Protein 2C3V (pdb70)

Solvent-accessible surface area: 10760 Å² total

CATH classification: 2.60.40.10

Organism: Halalkalibacterium halodurans (strain ATCC BAA-125 / DSM 18197 / FERM 7344 / JCM 9153 / C-125) (NCBI:txid272558)

Sequence (186 aa):
DATDITIYYKTGWTHPHIHYSLNQGAWTTLPGVPLTKSEEGVKVTIEAEEGSQLRAAFNNGSGQWDNNQGRDYDFSSGVHTLADGRILSSGTPMMASGDATDITIYYKTGWTHPHIHYSLNQGAWTTLPGVPLTKSYVKVTIEAEEGSQLRAAFNNGSGQWDNNQGRDYDFSSGVHTLADGRILSGTP

Nearest PDB structures (foldseek):
  2c3v-assembly1_A  TM=1.006E+00  e=1.422E-17  Halalkalibacterium halodurans C-125
  2c3x-assembly1_A  TM=1.002E+00  e=8.272E-15  Halalkalibacterium halodurans C-125
  2c3v-assembly2_B  TM=9.773E-01  e=4.732E-15  Halalkalibacterium halodurans C-125
  2laa-assembly1_A  TM=8.715E-01  e=1.055E-07  Paenibacillus polymyxa
  2lab-assembly1_A  TM=8.142E-01  e=1.475E-07  Paenibacillus polymyxa

B-factor: mean 24.43, std 10.35, range [9.9, 103.81]

InterPro domains:
  IPR005085 Carbohydrate binding module family 25 [PF03423] (867-952)
  IPR005085 Carbohydrate binding module family 25 [SM01066] (865-943)
  IPR006047 Glycosyl hydrolase family 13, catalytic domain [PF00128] (56-183)
  IPR006047 Glycosyl hydrolase family 13, catalytic domain [PF00128] (305-439)
  IPR006047 Glycosyl hydrolase family 13, catalytic domain [SM00642] (53-507)
  IPR013783 Immunoglobulin-like fold [G3DSA:2.60.40.10] (767-860)
  IPR013783 Immunoglobulin-like fold [G3DSA:2.60.40.10] (861-958)
  IPR017853 Glycoside hydrolase superfamily [SSF51445] (44-513)
  IPR031965 Starch-binding module 26 [PF16738] (774-841)

Structure (mmCIF, N/CA/C/O backbone):
data_2C3V
#
_entry.id   2C3V
#
_cell.length_a   30.198
_cell.length_b   41.819
_cell.length_c   68.183
_cell.angle_alpha   90.00
_cell.angle_beta   97.18
_cell.angle_gamma   90.00
#
_symmetry.space_group_name_H-M   'P 1 21 1'
#
loop_
_entity.id
_entity.type
_entity.pdbx_description
1 polymer 'ALPHA-AMYLASE G-6'
2 polymer 'ALPHA-AMYLASE G-6'
3 non-polymer 'IODIDE ION'
4 water water
#
loop_
_atom_site.group_PDB
_atom_site.id
_atom_site.type_symbol
_atom_site.label_atom_id
_atom_site.label_alt_id
_atom_site.label_comp_id
_atom_site.label_asym_id
_atom_site.label_entity_id
_atom_site.label_seq_id
_atom_site.pdbx_PDB_ins_code
_atom_site.Cartn_x
_atom_site.Cartn_y
_atom_site.Cartn_z
_atom_site.occupancy
_atom_site.B_iso_or_equiv
_atom_site.auth_seq_id
_atom_site.auth_comp_id
_atom_site.auth_asym_id
_atom_site.auth_atom_id
_atom_site.pdbx_PDB_model_num
ATOM 1 N N . ASP A 1 8 ? 23.891 27.001 3.946 1.00 34.32 85 ASP A N 1
ATOM 2 C CA . ASP A 1 8 ? 22.929 25.898 3.581 1.00 33.47 85 ASP A CA 1
ATOM 3 C C . ASP A 1 8 ? 23.598 24.561 3.231 1.00 32.64 85 ASP A C 1
ATOM 4 O O . ASP A 1 8 ? 24.225 24.390 2.165 1.00 33.11 85 ASP A O 1
ATOM 9 N N . ALA A 1 9 ? 23.395 23.619 4.154 1.00 30.18 86 ALA A N 1
ATOM 10 C CA . ALA A 1 9 ? 23.992 22.292 4.159 1.00 27.87 86 ALA A CA 1
ATOM 11 C C . ALA A 1 9 ? 23.725 21.599 2.842 1.00 25.45 86 ALA A C 1
ATOM 12 O O . ALA A 1 9 ? 22.710 21.916 2.151 1.00 25.44 86 ALA A O 1
ATOM 14 N N . THR A 1 10 ? 24.623 20.650 2.508 1.00 22.64 87 THR A N 1
ATOM 15 C CA . THR A 1 10 ? 24.585 19.914 1.273 1.00 20.73 87 THR A CA 1
ATOM 16 C C . THR A 1 10 ? 24.622 18.429 1.607 1.00 17.62 87 THR A C 1
ATOM 17 O O . THR A 1 10 ? 23.542 17.795 1.692 1.00 17.21 87 THR A O 1
ATOM 21 N N . ASP A 1 11 ? 25.779 17.855 1.917 1.00 16.66 88 ASP A N 1
ATOM 22 C CA . ASP A 1 11 ? 25.845 16.436 2.219 1.00 15.51 88 ASP A CA 1
ATOM 23 C C . ASP A 1 11 ? 25.040 16.064 3.442 1.00 15.12 88 ASP A C 1
ATOM 24 O O . ASP A 1 11 ? 24.861 16.868 4.327 1.00 15.14 88 ASP A O 1
ATOM 29 N N . ILE A 1 12 ? 24.633 14.799 3.498 1.00 13.81 89 ILE A N 1
ATOM 30 C CA . ILE A 1 12 ? 23.867 14.220 4.613 1.00 11.72 89 ILE A CA 1
ATOM 31 C C . ILE A 1 12 ? 24.787 13.301 5.407 1.00 12.27 89 ILE A C 1
ATOM 32 O O . ILE A 1 12 ? 25.204 12.240 4.926 1.00 14.32 89 ILE A O 1
ATOM 37 N N . THR A 1 13 ? 25.136 13.734 6.603 1.00 13.09 90 THR A N 1
ATOM 38 C CA . THR A 1 13 ? 25.970 12.976 7.482 1.00 13.52 90 THR A CA 1
ATOM 39 C C . THR A 1 13 ? 25.176 12.434 8.665 1.00 12.50 90 THR A C 1
ATOM 40 O O . THR A 1 13 ? 24.443 13.186 9.346 1.00 12.11 90 THR A O 1
ATOM 44 N N . ILE A 1 14 ? 25.301 11.128 8.912 1.00 12.26 91 ILE A N 1
ATOM 45 C CA . ILE A 1 14 ? 24.538 10.415 9.887 1.00 12.86 91 ILE A CA 1
ATOM 46 C C . ILE A 1 14 ? 25.464 9.640 10.792 1.00 14.08 91 ILE A C 1
ATOM 47 O O . ILE A 1 14 ? 26.258 8.847 10.314 1.00 13.37 91 ILE A O 1
ATOM 52 N N . TYR A 1 15 ? 25.306 9.839 12.100 1.00 14.46 92 TYR A N 1
ATOM 53 C CA . TYR A 1 15 ? 25.892 9.016 13.150 1.00 12.65 92 TYR A CA 1
ATOM 54 C C . TYR A 1 15 ? 24.810 8.101 13.682 1.00 12.62 92 TYR A C 1
ATOM 55 O O . TYR A 1 15 ? 23.683 8.549 13.798 1.00 14.31 92 TYR A O 1
ATOM 64 N N . TYR A 1 16 ? 25.147 6.854 13.934 1.00 12.43 93 TYR A N 1
ATOM 65 C CA . TYR A 1 16 ? 24.193 5.821 14.303 1.00 13.11 93 TYR A CA 1
ATOM 66 C C . TYR A 1 16 ? 24.738 4.981 15.436 1.00 13.99 93 TYR A C 1
ATOM 67 O O . TYR A 1 16 ? 25.817 4.375 15.319 1.00 15.35 93 TYR A O 1
ATOM 76 N N . LYS A 1 17 ? 24.037 4.962 16.560 1.00 14.36 94 LYS A N 1
ATOM 77 C CA . LYS A 1 17 ? 24.417 4.106 17.676 1.00 16.53 94 LYS A CA 1
ATOM 78 C C . LYS A 1 17 ? 24.051 2.655 17.406 1.00 15.90 94 LYS A C 1
ATOM 79 O O . LYS A 1 17 ? 22.870 2.315 17.256 1.00 18.40 94 LYS A O 1
ATOM 85 N N . THR A 1 18 ? 25.044 1.772 17.385 1.00 16.66 95 THR A N 1
ATOM 86 C CA . THR A 1 18 ? 24.795 0.348 17.106 1.00 15.47 95 THR A CA 1
ATOM 87 C C . THR A 1 18 ? 25.928 -0.524 17.592 1.00 15.82 95 THR A C 1
ATOM 88 O O . THR A 1 18 ? 27.068 -0.094 17.573 1.00 15.86 95 THR A O 1
ATOM 92 N N . GLY A 1 19 ? 25.575 -1.702 18.087 1.00 17.40 96 GLY A N 1
ATOM 93 C CA . GLY A 1 19 ? 26.580 -2.726 18.331 1.00 17.72 96 GLY A CA 1
ATOM 94 C C . GLY A 1 19 ? 26.761 -3.737 17.227 1.00 18.95 96 GLY A C 1
ATOM 95 O O . GLY A 1 19 ? 27.534 -4.731 17.415 1.00 20.67 96 GLY A O 1
ATOM 96 N N . TRP A 1 20 ? 26.047 -3.585 16.105 1.00 18.20 97 TRP A N 1
ATOM 97 C CA . TRP A 1 20 ? 26.229 -4.502 15.007 1.00 17.61 97 TRP A CA 1
ATOM 98 C C . TRP A 1 20 ? 27.644 -4.394 14.483 1.00 19.18 97 TRP A C 1
ATOM 99 O O . TRP A 1 20 ? 28.134 -3.297 14.277 1.00 20.39 97 TRP A O 1
ATOM 110 N N . THR A 1 21 ? 28.240 -5.530 14.116 1.00 20.86 98 THR A N 1
ATOM 111 C CA . THR A 1 21 ? 29.575 -5.482 13.552 1.00 21.67 98 THR A CA 1
ATOM 112 C C . THR A 1 21 ? 29.609 -5.125 12.091 1.00 19.88 98 THR A C 1
ATOM 113 O O . THR A 1 21 ? 30.602 -4.592 11.637 1.00 21.37 98 THR A O 1
ATOM 117 N N . HIS A 1 22 ? 28.516 -5.361 11.352 1.00 18.47 99 HIS A N 1
ATOM 118 C CA . HIS A 1 22 ? 28.464 -5.067 9.923 1.00 17.93 99 HIS A CA 1
ATOM 119 C C . HIS A 1 22 ? 27.260 -4.168 9.598 1.00 15.92 99 HIS A C 1
ATOM 120 O O . HIS A 1 22 ? 26.469 -4.496 8.761 1.00 15.67 99 HIS A O 1
ATOM 127 N N . PRO A 1 23 ? 27.175 -3.007 10.224 1.00 14.39 100 PRO A N 1
ATOM 128 C CA . PRO A 1 23 ? 25.987 -2.155 10.005 1.00 12.55 100 PRO A CA 1
ATOM 129 C C . PRO A 1 23 ? 26.026 -1.521 8.603 1.00 12.85 100 PRO A C 1
ATOM 130 O O . PRO A 1 23 ? 27.057 -1.132 8.097 1.00 13.87 100 PRO A O 1
ATOM 134 N N . HIS A 1 24 ? 24.824 -1.398 8.012 1.00 12.06 101 HIS A N 1
ATOM 135 C CA . HIS A 1 24 ? 24.603 -0.817 6.686 1.00 11.90 101 HIS A CA 1
ATOM 136 C C . HIS A 1 24 ? 23.420 0.142 6.756 1.00 12.38 101 HIS A C 1
ATOM 137 O O . HIS A 1 24 ? 22.525 -0.044 7.528 1.00 12.72 101 HIS A O 1
ATOM 144 N N . ILE A 1 25 ? 23.469 1.133 5.878 1.00 12.63 102 ILE A N 1
ATOM 145 C CA . ILE A 1 25 ? 22.355 2.029 5.633 1.00 12.68 102 ILE A CA 1
ATOM 146 C C . ILE A 1 25 ? 21.791 1.757 4.245 1.00 12.10 102 ILE A C 1
ATOM 147 O O . ILE A 1 25 ? 22.476 1.777 3.282 1.00 13.20 102 ILE A O 1
ATOM 152 N N . HIS A 1 26 ? 20.498 1.557 4.185 1.00 10.79 103 HIS A N 1
ATOM 153 C CA . HIS A 1 26 ? 19.735 1.292 2.965 1.00 10.74 103 HIS A CA 1
ATOM 154 C C . HIS A 1 26 ? 18.835 2.552 2.857 1.00 10.53 103 HIS A C 1
ATOM 155 O O . HIS A 1 26 ? 18.116 2.915 3.799 1.00 11.76 103 HIS A O 1
ATOM 162 N N . TYR A 1 27 ? 18.834 3.199 1.715 1.00 12.04 104 TYR A N 1
ATOM 163 C CA . TYR A 1 27 ? 18.200 4.512 1.574 1.00 11.32 104 TYR A CA 1
ATOM 164 C C . TYR A 1 27 ? 17.822 4.870 0.175 1.00 12.54 104 TYR A C 1
ATOM 165 O O . TYR A 1 27 ? 18.369 4.331 -0.803 1.00 11.91 104 TYR A O 1
ATOM 174 N N . SER A 1 28 ? 16.935 5.868 0.140 1.00 12.95 105 SER A N 1
ATOM 175 C CA . SER A 1 28 ? 16.447 6.533 -1.079 1.00 12.81 105 SER A CA 1
ATOM 176 C C . SER A 1 28 ? 16.743 8.039 -0.891 1.00 12.56 105 SER A C 1
ATOM 177 O O . SER A 1 28 ? 16.311 8.605 0.067 1.00 12.70 105 SER A O 1
ATOM 180 N N . LEU A 1 29 ? 17.510 8.601 -1.804 1.00 11.57 106 LEU A N 1
ATOM 181 C CA . LEU A 1 29 ? 17.878 10.013 -1.766 1.00 12.79 106 LEU A CA 1
ATOM 182 C C . LEU A 1 29 ? 16.937 10.819 -2.664 1.00 13.77 106 LEU A C 1
ATOM 183 O O . LEU A 1 29 ? 16.822 10.552 -3.825 1.00 14.57 106 LEU A O 1
ATOM 188 N N . ASN A 1 30 ? 16.285 11.810 -2.077 1.00 13.64 107 ASN A N 1
ATOM 189 C CA . ASN A 1 30 ? 15.442 12.777 -2.808 1.00 14.38 107 ASN A CA 1
ATOM 190 C C . ASN A 1 30 ? 14.324 12.090 -3.606 1.00 15.17 107 ASN A C 1
ATOM 191 O O . ASN A 1 30 ? 13.968 12.499 -4.727 1.00 16.85 107 ASN A O 1
ATOM 196 N N . GLN A 1 31 ? 13.785 11.034 -2.993 1.00 15.69 108 GLN A N 1
ATOM 197 C CA . GLN A 1 31 ? 12.668 10.257 -3.589 1.00 16.64 108 GLN A CA 1
ATOM 198 C C . GLN A 1 31 ? 13.101 9.485 -4.823 1.00 15.27 108 GLN A C 1
ATOM 199 O O . GLN A 1 31 ? 12.253 9.024 -5.623 1.00 18.14 108 GLN A O 1
ATOM 205 N N . GLY A 1 32 ? 14.392 9.238 -4.944 1.00 14.69 109 GLY A N 1
ATOM 206 C CA . GLY A 1 32 ? 14.920 8.399 -5.964 1.00 15.55 109 GLY A CA 1
ATOM 207 C C . GLY A 1 32 ? 14.916 6.917 -5.623 1.00 16.26 109 GLY A C 1
ATOM 208 O O . GLY A 1 32 ? 14.202 6.440 -4.719 1.00 16.90 109 GLY A O 1
ATOM 209 N N . ALA A 1 33 ? 15.672 6.185 -6.447 1.00 16.26 110 ALA A N 1
ATOM 210 C CA . ALA A 1 33 ? 15.776 4.735 -6.257 1.00 17.40 110 ALA A CA 1
ATOM 211 C C . ALA A 1 33 ? 16.435 4.403 -4.929 1.00 16.31 110 ALA A C 1
ATOM 212 O O . ALA A 1 33 ? 17.398 5.064 -4.510 1.00 17.08 110 ALA A O 1
ATOM 214 N N . TRP A 1 34 ? 15.981 3.313 -4.320 1.00 15.63 111 TRP A N 1
ATOM 215 C CA . TRP A 1 34 ? 16.632 2.794 -3.150 1.00 15.77 111 TRP A CA 1
ATOM 216 C C . TRP A 1 34 ? 17.931 2.070 -3.543 1.00 15.24 111 TRP A C 1
ATOM 217 O O . TRP A 1 34 ? 18.057 1.510 -4.652 1.00 16.67 111 TRP A O 1
ATOM 228 N N . THR A 1 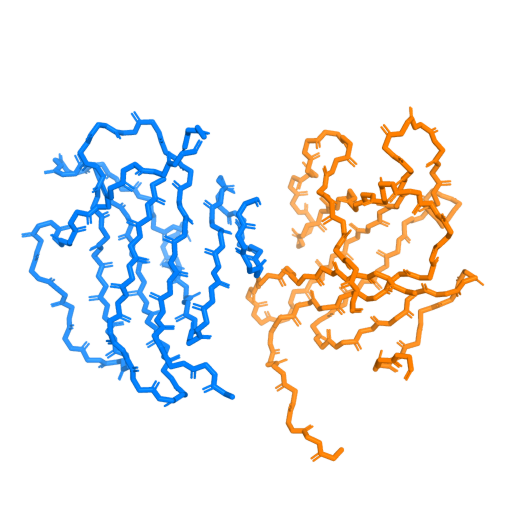35 ? 18.904 2.123 -2.633 1.00 14.29 112 THR A N 1
ATOM 229 C CA . THR A 1 35 ? 20.117 1.325 -2.757 1.00 14.50 112 THR A CA 1
ATOM 230 C C . THR A 1 35 ? 19.760 -0.161 -2.957 1.00 14.34 112 THR A C 1
ATOM 231 O O . THR A 1 35 ? 18.727 -0.624 -2.499 1.00 15.74 112 THR A O 1
ATOM 235 N N . THR A 1 36 ? 20.677 -0.896 -3.544 1.00 15.59 113 THR A N 1
ATOM 236 C CA . THR A 1 36 ? 20.543 -2.355 -3.609 1.00 16.35 113 THR A CA 1
ATOM 237 C C . THR A 1 36 ? 20.969 -2.938 -2.287 1.00 15.57 113 THR A C 1
ATOM 238 O O . THR A 1 36 ? 21.978 -2.492 -1.720 1.00 16.65 113 THR A O 1
ATOM 242 N N . LEU A 1 37 ? 20.181 -3.855 -1.734 1.00 15.21 114 LEU A N 1
ATOM 243 C CA . LEU A 1 37 ? 20.514 -4.443 -0.434 1.00 13.64 114 LEU A CA 1
ATOM 244 C C . LEU A 1 37 ? 21.914 -5.054 -0.479 1.00 15.84 114 LEU A C 1
ATOM 245 O O . LEU A 1 37 ? 22.327 -5.642 -1.516 1.00 16.94 114 LEU A O 1
ATOM 250 N N . PRO A 1 38 ? 22.640 -4.960 0.619 1.00 16.75 115 PRO A N 1
ATOM 251 C CA . PRO A 1 38 ? 22.215 -4.427 1.943 1.00 16.85 115 PRO A CA 1
ATOM 252 C C . PRO A 1 38 ? 22.430 -2.926 2.127 1.00 14.91 115 PRO A C 1
ATOM 253 O O . PRO A 1 38 ? 22.111 -2.426 3.199 1.00 16.28 115 PRO A O 1
ATOM 257 N N . GLY A 1 39 ? 22.893 -2.222 1.097 1.00 14.95 116 GLY A N 1
ATOM 258 C CA . GLY A 1 39 ? 23.188 -0.799 1.211 1.00 13.51 116 GLY A CA 1
ATOM 259 C C . GLY A 1 39 ? 24.660 -0.531 1.517 1.00 14.96 116 GLY A C 1
ATOM 260 O O . GLY A 1 39 ? 25.558 -1.339 1.216 1.00 16.63 116 GLY A O 1
ATOM 261 N N . VAL A 1 40 ? 24.897 0.668 2.026 1.00 14.21 117 VAL A N 1
ATOM 262 C CA . VAL A 1 40 ? 26.223 1.242 2.171 1.00 14.52 117 VAL A CA 1
ATOM 263 C C . VAL A 1 40 ? 26.716 0.900 3.571 1.00 15.38 117 VAL A C 1
ATOM 264 O O . VAL A 1 40 ? 25.991 1.136 4.536 1.00 14.90 117 VAL A O 1
ATOM 268 N N . PRO A 1 41 ? 27.956 0.439 3.760 1.00 15.37 118 PRO A N 1
ATOM 269 C CA . PRO A 1 41 ? 28.444 0.246 5.135 1.00 17.13 118 PRO A CA 1
ATOM 270 C C . PRO A 1 41 ? 28.645 1.567 5.912 1.00 17.79 118 PRO A C 1
ATOM 271 O O . PRO A 1 41 ? 28.966 2.588 5.323 1.00 17.59 118 PRO A O 1
ATOM 275 N N . LEU A 1 42 ? 28.446 1.507 7.222 1.00 16.80 119 LEU A N 1
ATOM 276 C CA . LEU A 1 42 ? 28.809 2.616 8.114 1.00 15.61 119 LEU A CA 1
ATOM 277 C C . LEU A 1 42 ? 30.088 2.139 8.838 1.00 16.12 119 LEU A C 1
ATOM 278 O O . LEU A 1 42 ? 30.280 0.983 9.195 1.00 16.30 119 LEU A O 1
ATOM 283 N N . THR A 1 43 ? 30.965 3.095 9.030 1.00 16.00 120 THR A N 1
ATOM 284 C CA . THR A 1 43 ? 32.279 2.895 9.616 1.00 16.26 120 THR A CA 1
ATOM 285 C C . THR A 1 43 ? 32.265 3.456 11.027 1.00 15.54 120 THR A C 1
ATOM 286 O O . THR A 1 43 ? 31.680 4.536 11.305 1.00 15.76 120 THR A O 1
ATOM 290 N N . LYS A 1 44 ? 32.952 2.762 11.949 1.00 16.46 121 LYS A N 1
ATOM 291 C CA . LYS A 1 44 ? 32.992 3.185 13.321 1.00 16.98 121 LYS A CA 1
ATOM 292 C C . LYS A 1 44 ? 33.519 4.617 13.423 1.00 16.83 121 LYS A C 1
ATOM 293 O O . LYS A 1 44 ? 34.463 5.015 12.737 1.00 18.38 121 LYS A O 1
ATOM 299 N N . SER A 1 45 ? 32.890 5.369 14.299 1.00 16.37 122 SER A N 1
ATOM 300 C CA . SER A 1 45 ? 33.388 6.681 14.746 1.00 16.60 122 SER A CA 1
ATOM 301 C C . SER A 1 45 ? 34.221 6.500 15.995 1.00 17.76 122 SER A C 1
ATOM 302 O O . SER A 1 45 ? 34.094 5.506 16.724 1.00 18.01 122 SER A O 1
ATOM 305 N N . GLU A 1 46 ? 35.036 7.495 16.315 1.00 20.66 123 GLU A N 1
ATOM 306 C CA . GLU A 1 46 ? 35.710 7.490 17.611 1.00 21.32 123 GLU A CA 1
ATOM 307 C C . GLU A 1 46 ? 34.729 7.784 18.767 1.00 21.48 123 GLU A C 1
ATOM 308 O O . GLU A 1 46 ? 35.034 7.500 19.958 1.00 24.87 123 GLU A O 1
ATOM 328 N N . GLU A 1 48 ? 32.543 6.139 20.785 1.00 19.89 125 GLU A N 1
ATOM 329 C CA . GLU A 1 48 ? 32.372 4.707 21.007 1.00 19.39 125 GLU A CA 1
ATOM 330 C C . GLU A 1 48 ? 30.905 4.319 20.980 1.00 19.11 125 GLU A C 1
ATOM 331 O O . GLU A 1 48 ? 30.051 4.921 21.580 1.00 18.91 125 GLU A O 1
ATOM 337 N N . GLY A 1 49 ? 30.634 3.273 20.233 1.00 18.06 126 GLY A N 1
ATOM 338 C CA . GLY A 1 49 ? 29.278 2.853 20.057 1.00 18.51 126 GLY A CA 1
ATOM 339 C C . GLY A 1 49 ? 28.612 3.450 18.842 1.00 17.46 126 GLY A C 1
ATOM 340 O O . GLY A 1 49 ? 27.526 2.990 18.550 1.00 17.61 126 GLY A O 1
ATOM 364 N N . VAL A 1 51 ? 28.552 4.580 14.645 1.00 15.14 128 VAL A N 1
ATOM 365 C CA . VAL A 1 51 ? 29.112 4.469 13.295 1.00 14.32 128 VAL A CA 1
ATOM 366 C C . VAL A 1 51 ? 28.638 5.681 12.500 1.00 15.01 128 VAL A C 1
ATOM 367 O O . VAL A 1 51 ? 27.731 6.354 12.928 1.00 14.66 128 VAL A O 1
ATOM 371 N N . LYS A 1 52 ? 29.283 5.945 11.386 1.00 14.87 129 LYS A N 1
ATOM 372 C CA . LYS A 1 52 ? 29.060 7.144 10.608 1.00 15.41 129 LYS A CA 1
ATOM 373 C C . LYS A 1 52 ? 29.047 6.859 9.139 1.00 14.94 129 LYS A C 1
ATOM 374 O O . LYS A 1 52 ? 29.776 6.005 8.619 1.00 14.79 129 LYS A O 1
ATOM 380 N N . VAL A 1 53 ? 28.227 7.624 8.439 1.00 13.62 130 VAL A N 1
ATOM 381 C CA . VAL A 1 53 ? 28.279 7.704 6.953 1.00 14.49 130 VAL A CA 1
ATOM 382 C C . VAL A 1 53 ? 28.009 9.149 6.483 1.00 14.57 130 VAL A C 1
ATOM 383 O O . VAL A 1 53 ? 27.237 9.835 7.120 1.00 13.52 130 VAL A O 1
ATOM 387 N N . THR A 1 54 ? 28.596 9.530 5.368 1.00 15.05 131 THR A N 1
ATOM 388 C CA . THR A 1 54 ? 28.250 10.736 4.694 1.00 15.78 131 THR A CA 1
ATOM 389 C C . THR A 1 54 ? 27.774 10.407 3.279 1.00 16.36 131 THR A C 1
ATOM 390 O O . THR A 1 54 ? 28.447 9.705 2.518 1.00 16.43 131 THR A O 1
ATOM 394 N N . ILE A 1 55 ? 26.598 10.921 2.938 1.00 14.93 132 ILE A N 1
ATOM 395 C CA . ILE A 1 55 ? 25.967 10.678 1.630 1.00 15.91 132 ILE A CA 1
ATOM 396 C C . ILE A 1 55 ? 26.076 11.976 0.868 1.00 15.09 132 ILE A C 1
ATOM 397 O O . ILE A 1 55 ? 25.597 12.986 1.333 1.00 15.57 132 ILE A O 1
ATOM 402 N N . GLU A 1 56 ? 26.795 11.964 -0.255 1.00 16.16 133 GLU A N 1
ATOM 403 C CA . GLU A 1 56 ? 26.933 13.119 -1.083 1.00 16.74 133 GLU A CA 1
ATOM 404 C C . GLU A 1 56 ? 25.594 13.584 -1.580 1.00 15.71 133 GLU A 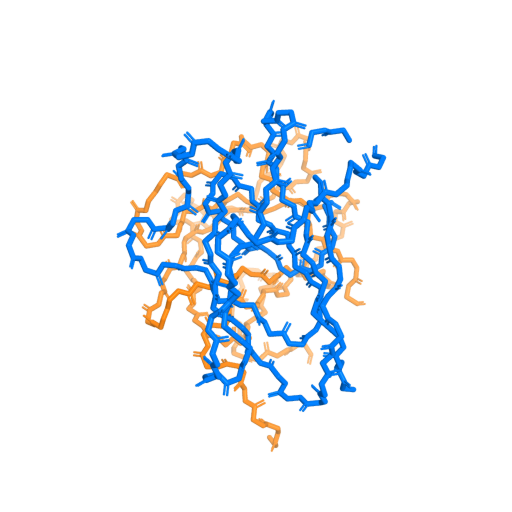C 1
ATOM 405 O O . GLU A 1 56 ? 24.829 12.797 -2.110 1.00 16.58 133 GLU A O 1
ATOM 411 N N . ALA A 1 57 ? 25.301 1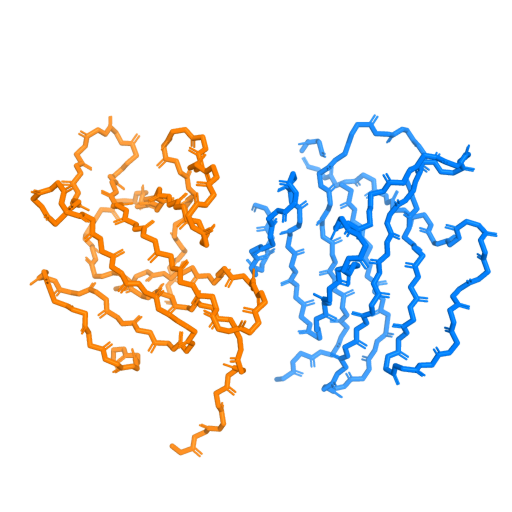4.892 -1.424 1.00 15.85 134 ALA A N 1
ATOM 412 C CA . ALA A 1 57 ? 23.956 15.380 -1.795 1.00 15.95 134 ALA A CA 1
ATOM 413 C C . ALA A 1 57 ? 24.017 16.870 -2.097 1.00 17.59 134 ALA A C 1
ATOM 414 O O . ALA A 1 57 ? 24.907 17.596 -1.599 1.00 17.15 134 ALA A O 1
ATOM 416 N N . GLU A 1 58 ? 23.020 17.306 -2.832 1.00 18.03 135 GLU A N 1
ATOM 417 C CA . GLU A 1 58 ? 22.842 18.728 -3.115 1.00 19.01 135 GLU A CA 1
ATOM 418 C C . GLU A 1 58 ? 22.122 19.487 -2.035 1.00 17.64 135 GLU A C 1
ATOM 419 O O . GLU A 1 58 ? 21.496 18.946 -1.155 1.00 17.37 135 GLU A O 1
ATOM 425 N N . GLU A 1 59 ? 22.177 20.815 -2.143 1.00 19.14 136 GLU A N 1
ATOM 426 C CA . GLU A 1 59 ? 21.429 21.700 -1.305 1.00 19.99 136 GLU A CA 1
ATOM 427 C C . GLU A 1 59 ? 19.952 21.268 -1.292 1.00 18.09 136 GLU A C 1
ATOM 428 O O . GLU A 1 59 ? 19.437 20.891 -2.321 1.00 17.93 136 GLU A O 1
ATOM 434 N N . GLY A 1 60 ? 19.328 21.263 -0.129 1.00 15.42 137 GLY A N 1
ATOM 435 C CA . GLY A 1 60 ? 17.913 20.977 0.004 1.00 15.86 137 GLY A CA 1
ATOM 436 C C . GLY A 1 60 ? 17.606 19.504 -0.146 1.00 16.23 137 GLY A C 1
ATOM 437 O O . GLY A 1 60 ? 16.452 19.149 -0.416 1.00 17.78 137 GLY A O 1
ATOM 438 N N . SER A 1 61 ? 18.569 18.647 0.125 1.00 14.38 138 SER A N 1
ATOM 439 C CA . SER A 1 61 ? 18.324 17.199 0.026 1.00 13.82 138 SER A CA 1
ATOM 440 C C . SER A 1 61 ? 17.716 16.589 1.279 1.00 13.71 138 SER A C 1
ATOM 441 O O . SER A 1 61 ? 17.821 17.052 2.396 1.00 14.30 138 SER A O 1
ATOM 444 N N . GLN A 1 62 ? 17.028 15.474 1.041 1.00 14.42 139 GLN A N 1
ATOM 445 C CA . GLN A 1 62 ? 16.458 14.664 2.080 1.00 14.61 139 GLN A CA 1
ATOM 446 C C . GLN A 1 62 ? 16.546 13.171 1.637 1.00 14.45 139 GLN A C 1
ATOM 447 O O . GLN A 1 62 ? 16.383 12.846 0.467 1.00 15.85 139 GLN A O 1
ATOM 453 N N . LEU A 1 63 ? 16.965 12.293 2.565 1.00 13.51 140 LEU A N 1
ATOM 454 C CA . LEU A 1 63 ? 16.881 10.835 2.292 1.00 13.11 140 LEU A CA 1
ATOM 455 C C . LEU A 1 63 ? 16.003 10.124 3.282 1.00 13.95 140 LEU A C 1
ATOM 456 O O . LEU A 1 63 ? 15.754 10.664 4.392 1.00 14.44 140 LEU A O 1
ATOM 461 N N . ARG A 1 64 ? 15.542 8.932 2.853 1.00 14.03 141 ARG A N 1
ATOM 462 C CA . ARG A 1 64 ? 14.725 8.052 3.66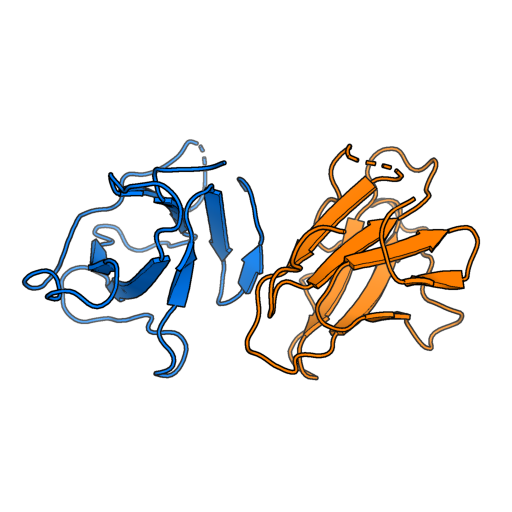9 1.00 13.69 141 ARG A CA 1
ATOM 463 C C . ARG A 1 64 ? 15.563 6.813 3.881 1.00 13.31 141 ARG A C 1
ATOM 464 O O . ARG A 1 64 ? 16.087 6.288 2.894 1.00 13.25 141 ARG A O 1
ATOM 472 N N . ALA A 1 65 ? 15.719 6.358 5.120 1.00 13.22 142 ALA A N 1
ATOM 473 C CA . ALA A 1 65 ? 16.656 5.263 5.408 1.00 13.08 142 ALA A CA 1
ATOM 474 C C . ALA A 1 65 ? 16.140 4.235 6.391 1.00 12.71 142 ALA A C 1
ATOM 475 O O . ALA A 1 65 ? 15.292 4.514 7.214 1.00 14.31 142 ALA A O 1
ATOM 477 N N . ALA A 1 66 ? 16.675 3.034 6.262 1.00 11.34 143 ALA A N 1
ATOM 478 C CA . ALA A 1 66 ? 16.521 1.991 7.282 1.00 11.33 143 ALA A CA 1
ATOM 479 C C . ALA A 1 66 ? 17.910 1.385 7.418 1.00 12.02 143 ALA A C 1
ATOM 480 O O . ALA A 1 66 ? 18.674 1.302 6.481 1.00 13.68 143 ALA A O 1
ATOM 482 N N . PHE A 1 67 ? 18.206 0.913 8.607 1.00 11.14 144 PHE A N 1
ATOM 483 C CA . PHE A 1 67 ? 19.535 0.357 8.945 1.00 11.19 144 PHE A CA 1
ATOM 484 C C . PHE A 1 67 ? 19.434 -1.137 9.099 1.00 11.54 144 PHE A C 1
ATOM 485 O O . PHE A 1 67 ? 18.448 -1.663 9.581 1.00 13.85 144 PHE A O 1
ATOM 493 N N . ASN A 1 68 ? 20.498 -1.810 8.734 1.00 12.73 145 ASN A N 1
ATOM 494 C CA . ASN A 1 68 ? 20.539 -3.273 8.898 1.00 13.38 145 ASN A CA 1
ATOM 495 C C . ASN A 1 68 ? 21.896 -3.780 9.293 1.00 14.90 145 ASN A C 1
ATOM 496 O O . ASN A 1 68 ? 22.898 -3.075 9.180 1.00 14.91 145 ASN A O 1
ATOM 501 N N . ASN A 1 69 ? 21.935 -5.039 9.729 1.00 14.18 146 ASN A N 1
ATOM 502 C CA . ASN A 1 69 ? 23.181 -5.658 10.219 1.00 15.47 146 ASN A CA 1
ATOM 503 C C . ASN A 1 69 ? 23.902 -6.457 9.141 1.00 17.15 146 ASN A C 1
ATOM 504 O O . ASN A 1 69 ? 24.822 -7.227 9.467 1.00 18.44 146 ASN A O 1
ATOM 509 N N . GLY A 1 70 ? 23.533 -6.261 7.881 1.00 17.05 147 GLY A N 1
ATOM 510 C CA . GLY A 1 70 ? 24.094 -6.994 6.748 1.00 18.47 147 GLY A CA 1
ATOM 511 C C . GLY A 1 70 ? 23.519 -8.330 6.426 1.00 19.61 147 GLY A C 1
ATOM 512 O O . GLY A 1 70 ? 23.876 -8.904 5.404 1.00 21.65 147 GLY A O 1
ATOM 513 N N . SER A 1 71 ? 22.664 -8.835 7.288 1.00 20.75 148 SER A N 1
ATOM 514 C CA . SER A 1 71 ? 22.194 -10.190 7.238 1.00 22.23 148 SER A CA 1
ATOM 515 C C . SER A 1 71 ? 20.722 -10.321 7.579 1.00 21.84 148 SER A C 1
ATOM 516 O O . SER A 1 71 ? 20.284 -11.326 8.093 1.00 24.16 148 SER A O 1
ATOM 519 N N . GLY A 1 72 ? 19.978 -9.249 7.393 1.00 19.40 149 GLY A N 1
ATOM 520 C CA . GLY A 1 72 ? 18.557 -9.257 7.623 1.00 19.06 149 GLY A CA 1
ATOM 521 C C . GLY A 1 72 ? 17.929 -8.878 8.931 1.00 17.87 149 GLY A C 1
ATOM 522 O O . GLY A 1 72 ? 16.730 -9.041 9.084 1.00 18.17 149 GLY A O 1
ATOM 523 N N . GLN A 1 73 ? 18.713 -8.352 9.870 1.00 15.24 150 GLN A N 1
ATOM 524 C CA . GLN A 1 73 ? 18.165 -7.707 11.044 1.00 16.73 150 GLN A CA 1
ATOM 525 C C . GLN A 1 73 ? 18.094 -6.221 10.764 1.00 15.11 150 GLN A C 1
ATOM 526 O O . GLN A 1 73 ? 19.056 -5.644 10.223 1.00 16.13 150 GLN A O 1
ATOM 532 N N . TRP A 1 74 ? 16.952 -5.630 11.088 1.00 15.08 151 TRP A N 1
ATOM 533 C CA . TRP A 1 74 ? 16.624 -4.262 10.668 1.00 13.57 151 TRP A CA 1
ATOM 534 C C . TRP A 1 74 ? 16.242 -3.354 11.824 1.00 13.62 151 TRP A C 1
ATOM 535 O O . TRP A 1 74 ? 15.664 -3.800 12.817 1.00 16.74 151 TRP A O 1
ATOM 546 N N . ASP A 1 75 ? 16.500 -2.064 11.589 1.00 13.10 152 ASP A N 1
ATOM 547 C CA . ASP A 1 75 ? 16.012 -0.949 12.380 1.00 13.77 152 ASP A CA 1
ATOM 548 C C . ASP A 1 75 ? 15.420 0.033 11.406 1.00 13.44 152 ASP A C 1
ATOM 549 O O . ASP A 1 75 ? 16.132 0.798 10.766 1.00 13.20 152 ASP A O 1
ATOM 554 N N . ASN A 1 76 ? 14.093 0.031 11.327 1.00 14.94 153 ASN A N 1
ATOM 555 C CA . ASN A 1 76 ? 13.374 0.782 10.329 1.00 14.86 153 ASN A CA 1
ATOM 556 C C . ASN A 1 76 ? 12.384 1.786 10.940 1.00 15.35 153 ASN A C 1
ATOM 557 O O . ASN A 1 76 ? 11.404 2.155 10.292 1.00 14.14 153 ASN A O 1
ATOM 562 N N . ASN A 1 77 ? 12.582 2.140 12.198 1.00 15.56 154 ASN A N 1
ATOM 563 C CA . ASN A 1 77 ? 11.761 3.163 12.881 1.00 16.21 154 ASN A CA 1
ATOM 564 C C . ASN A 1 77 ? 10.286 2.749 12.907 1.00 17.19 154 ASN A C 1
ATOM 565 O O . ASN A 1 77 ? 9.406 3.563 12.602 1.00 17.04 154 ASN A O 1
ATOM 570 N N . GLN A 1 78 ? 10.064 1.521 13.299 1.00 20.40 155 GLN A N 1
ATOM 571 C CA . GLN A 1 78 ? 8.714 0.939 13.330 1.00 21.28 155 GLN A CA 1
ATOM 572 C C . GLN A 1 78 ? 7.930 1.084 12.013 1.00 20.73 155 GLN A C 1
ATOM 573 O O . GLN A 1 78 ? 6.676 1.211 11.989 1.00 20.81 155 GLN A O 1
ATOM 579 N N . GLY A 1 79 ? 8.651 0.984 10.913 1.00 18.92 156 GLY A N 1
ATOM 580 C CA . GLY A 1 79 ? 8.073 1.065 9.609 1.00 18.36 156 GLY A CA 1
ATOM 581 C C . GLY A 1 79 ? 7.963 2.500 9.074 1.00 17.56 156 GLY A C 1
ATOM 582 O O . GLY A 1 79 ? 7.629 2.645 7.912 1.00 18.81 156 GLY A O 1
ATOM 583 N N . ARG A 1 80 ? 8.308 3.529 9.865 1.00 16.90 157 ARG A N 1
ATOM 584 C CA . ARG A 1 80 ? 8.281 4.905 9.368 1.00 15.93 157 ARG A CA 1
ATOM 585 C C . ARG A 1 80 ? 9.517 5.237 8.535 1.00 15.67 157 ARG A C 1
ATOM 586 O O . ARG A 1 80 ? 9.524 6.208 7.768 1.00 16.43 157 ARG A O 1
ATOM 594 N N . ASP A 1 81 ? 10.585 4.442 8.765 1.00 16.05 158 ASP A N 1
ATOM 595 C CA . ASP A 1 81 ? 11.911 4.717 8.251 1.00 15.02 158 ASP A CA 1
ATOM 596 C C . ASP A 1 81 ? 12.373 6.030 8.855 1.00 12.99 158 ASP A C 1
ATOM 597 O O . ASP A 1 81 ? 11.623 6.659 9.623 1.00 15.65 158 ASP A O 1
ATOM 602 N N . TYR A 1 82 ? 13.634 6.300 8.691 1.00 12.63 159 TYR A N 1
ATOM 603 C CA . TYR A 1 82 ? 14.249 7.520 9.226 1.00 12.11 159 TYR A CA 1
ATOM 604 C C . TYR A 1 82 ? 14.529 8.523 8.140 1.00 14.22 159 TYR A C 1
ATOM 605 O O . TYR A 1 82 ? 15.039 8.193 7.110 1.00 15.56 159 TYR A O 1
ATOM 614 N N . ASP A 1 83 ? 14.134 9.787 8.386 1.00 14.69 160 ASP A N 1
ATOM 615 C CA . ASP A 1 83 ? 14.305 10.852 7.427 1.00 16.00 160 ASP A CA 1
ATOM 616 C C . ASP A 1 83 ? 15.463 11.714 7.875 1.00 14.95 160 ASP A C 1
ATOM 617 O O . ASP A 1 83 ? 15.527 12.105 9.021 1.00 16.78 160 ASP A O 1
ATOM 622 N N . PHE A 1 84 ? 16.395 11.986 6.969 1.00 15.00 161 PHE A N 1
ATOM 623 C CA . PHE A 1 84 ? 17.559 12.830 7.278 1.00 14.15 161 PHE A CA 1
ATOM 624 C C . PHE A 1 84 ? 17.741 13.849 6.151 1.00 14.25 161 PHE A C 1
ATOM 625 O O . PHE A 1 84 ? 17.803 13.503 4.958 1.00 16.16 161 PHE A O 1
ATOM 633 N N . SER A 1 85 ? 17.944 15.123 6.535 1.00 14.41 162 SER A N 1
ATOM 634 C CA . SER A 1 85 ? 18.090 16.183 5.576 1.00 15.37 162 SER A CA 1
ATOM 635 C C . SER A 1 85 ? 19.557 16.535 5.413 1.00 14.94 162 SER A C 1
ATOM 636 O O . SER A 1 85 ? 20.408 16.098 6.205 1.00 15.49 162 SER A O 1
ATOM 639 N N . SER A 1 86 ? 19.837 17.362 4.430 1.00 15.73 163 SER A N 1
ATOM 640 C CA . SER A 1 86 ? 21.148 18.003 4.310 1.00 14.26 163 SER A CA 1
ATOM 641 C C . SER A 1 86 ? 21.586 18.504 5.707 1.00 15.65 163 SER A C 1
ATOM 642 O O . SER A 1 86 ? 20.822 19.058 6.499 1.00 18.04 163 SER A O 1
ATOM 645 N N . GLY A 1 87 ? 22.809 18.185 6.040 1.00 15.52 164 GLY A N 1
ATOM 646 C CA . GLY A 1 87 ? 23.331 18.483 7.367 1.00 15.72 164 GLY A CA 1
ATOM 647 C C . GLY A 1 87 ? 23.751 17.227 8.123 1.00 15.47 164 GLY A C 1
ATOM 648 O O . GLY A 1 87 ? 23.821 16.138 7.546 1.00 16.50 164 GLY A O 1
ATOM 649 N N . VAL A 1 88 ? 23.973 17.374 9.413 1.00 14.47 165 VAL A N 1
ATOM 650 C CA . VAL A 1 88 ? 24.500 16.343 10.287 1.00 14.41 165 VAL A CA 1
ATOM 651 C C . VAL A 1 88 ? 23.491 16.025 11.346 1.00 14.24 165 VAL A C 1
ATOM 652 O O . VAL A 1 88 ? 22.835 16.901 11.851 1.00 15.57 165 VAL A O 1
ATOM 656 N N . HIS A 1 89 ? 23.367 14.737 11.642 1.00 13.33 166 HIS A N 1
ATOM 657 C CA . HIS A 1 89 ? 22.365 14.170 12.561 1.00 12.64 166 HIS A CA 1
ATOM 658 C C . HIS A 1 89 ? 22.845 12.908 13.242 1.00 11.29 166 HIS A C 1
ATOM 659 O O . HIS A 1 89 ? 23.732 12.230 12.704 1.00 13.10 166 HIS A O 1
ATOM 666 N N . THR A 1 90 ? 22.360 12.673 14.460 1.00 12.65 167 THR A N 1
ATOM 667 C CA . THR A 1 90 ? 22.712 11.518 15.235 1.00 12.55 167 THR A CA 1
ATOM 668 C C . THR A 1 90 ? 21.441 10.772 15.659 1.00 13.13 167 THR A C 1
ATOM 669 O O . THR A 1 90 ? 20.543 11.336 16.242 1.00 14.25 167 THR A O 1
ATOM 673 N N . LEU A 1 91 ? 21.402 9.513 15.292 1.00 13.03 168 LEU A N 1
ATOM 674 C CA . LEU A 1 91 ? 20.356 8.589 15.658 1.00 13.74 168 LEU A CA 1
ATOM 675 C C . LEU A 1 91 ? 20.877 7.629 16.740 1.00 14.46 168 LEU A C 1
ATOM 676 O O . LEU A 1 91 ? 21.831 6.906 16.522 1.00 15.22 168 LEU A O 1
ATOM 681 N N . ALA A 1 92 ? 20.158 7.538 17.851 1.00 14.46 169 ALA A N 1
ATOM 682 C CA . ALA A 1 92 ? 20.466 6.671 18.943 1.00 15.66 169 ALA A CA 1
ATOM 683 C C . ALA A 1 92 ? 19.186 6.132 19.537 1.00 17.05 169 ALA A C 1
ATOM 684 O O . ALA A 1 92 ? 18.342 6.891 19.969 1.00 17.31 169 ALA A O 1
ATOM 686 N N . ASP A 1 93 ? 19.062 4.798 19.574 1.00 18.55 170 ASP A N 1
ATOM 687 C CA . ASP A 1 93 ? 17.869 4.110 20.078 1.00 19.42 170 ASP A CA 1
ATOM 688 C C . ASP A 1 93 ? 16.554 4.825 19.676 1.00 19.98 170 ASP A C 1
ATOM 689 O O . ASP A 1 93 ? 15.681 5.150 20.520 1.00 20.76 170 ASP A O 1
ATOM 694 N N . GLY A 1 94 ? 16.427 5.040 18.368 1.00 18.80 171 GLY A N 1
ATOM 695 C CA . GLY A 1 94 ? 15.234 5.601 17.759 1.00 19.29 171 GLY A CA 1
ATOM 696 C C . GLY A 1 94 ? 15.048 7.103 17.871 1.00 19.07 171 GLY A C 1
ATOM 697 O O . GLY A 1 94 ? 14.099 7.589 17.274 1.00 22.42 171 GLY A O 1
ATOM 698 N N . ARG A 1 95 ? 15.957 7.844 18.510 1.00 17.85 172 ARG A N 1
ATOM 699 C CA . ARG A 1 95 ? 15.847 9.298 18.645 1.00 17.35 172 ARG A CA 1
ATOM 700 C C . ARG A 1 95 ? 16.849 9.985 17.781 1.00 15.80 172 ARG A C 1
ATOM 701 O O . ARG A 1 95 ? 18.025 9.619 17.796 1.00 15.21 172 ARG A O 1
ATOM 709 N N . ILE A 1 96 ? 16.408 11.003 17.053 1.00 16.02 173 ILE A N 1
ATOM 710 C CA . ILE A 1 96 ? 17.299 11.783 16.197 1.00 13.90 173 ILE A CA 1
ATOM 711 C C . ILE A 1 96 ? 17.443 13.159 16.721 1.00 15.07 173 ILE A C 1
ATOM 712 O O . ILE A 1 96 ? 16.454 13.859 16.970 1.00 14.73 173 ILE A O 1
ATOM 717 N N . LEU A 1 97 ? 18.693 13.536 16.939 1.00 15.74 174 LEU A N 1
ATOM 718 C CA . LEU A 1 97 ? 19.079 14.913 17.318 1.00 16.46 174 LEU A CA 1
ATOM 719 C C . LEU A 1 97 ? 19.922 15.486 16.220 1.00 15.70 174 LEU A C 1
ATOM 720 O O . LEU A 1 97 ? 20.656 14.749 15.565 1.00 17.13 174 LEU A O 1
ATOM 725 N N . SER A 1 98 ? 19.816 16.765 15.964 1.00 16.29 175 SER A N 1
ATOM 726 C CA A SER A 1 98 ? 20.692 17.391 14.998 0.50 16.89 175 SER A CA 1
ATOM 727 C CA B SER A 1 98 ? 20.706 17.443 15.029 0.50 16.67 175 SER A CA 1
ATOM 728 C C . SER A 1 98 ? 22.122 17.447 15.584 1.00 17.41 175 SER A C 1
ATOM 729 O O . SER A 1 98 ? 22.324 17.405 16.799 1.00 17.94 175 SER A O 1
ATOM 734 N N . GLY A 1 99 ? 23.090 17.426 14.682 1.00 16.79 176 GLY A N 1
ATOM 735 C CA . GLY A 1 99 ? 24.480 17.447 15.041 1.00 17.69 176 GLY A CA 1
ATOM 736 C C . GLY A 1 99 ? 25.118 16.141 15.407 1.00 17.23 176 GLY A C 1
ATOM 737 O O . GLY A 1 99 ? 24.572 15.070 15.205 1.00 16.83 176 GLY A O 1
ATOM 738 N N . THR A 1 100 ? 26.331 16.232 15.940 1.00 17.85 177 THR A N 1
ATOM 739 C CA . THR A 1 100 ? 27.148 15.068 16.257 1.00 18.01 177 THR A CA 1
ATOM 740 C C . THR A 1 100 ? 26.772 14.482 17.581 1.00 17.11 177 THR A C 1
ATOM 741 O O . THR A 1 100 ? 25.970 15.119 18.331 1.00 18.85 177 THR A O 1
ATOM 745 N N . PRO A 1 101 ? 27.286 13.317 17.944 1.00 18.60 178 PRO A N 1
ATOM 746 C CA . PRO A 1 101 ? 27.026 12.805 19.298 1.00 21.33 178 PRO A CA 1
ATOM 747 C C . PRO A 1 101 ? 27.631 13.633 20.466 1.00 22.96 178 PRO A C 1
ATOM 748 O O . PRO A 1 101 ? 28.338 14.596 20.162 1.00 26.08 178 PRO A O 1
ATOM 752 N N . MET B 2 4 ? 10.315 36.006 8.659 1.00 22.79 81 MET B N 1
ATOM 753 C CA A MET B 2 4 ? 10.959 36.264 7.348 0.50 22.50 81 MET B CA 1
ATOM 754 C CA B MET B 2 4 ? 10.966 36.261 7.358 0.50 22.77 81 MET B CA 1
ATOM 755 C C . MET B 2 4 ? 11.350 34.948 6.671 1.00 22.83 81 MET B C 1
ATOM 756 O O . MET B 2 4 ? 10.971 34.688 5.509 1.00 22.84 81 MET B O 1
ATOM 765 N N . ALA B 2 5 ? 12.114 34.123 7.380 1.00 22.08 82 ALA B N 1
ATOM 766 C CA . ALA B 2 5 ? 12.563 32.815 6.822 1.00 21.57 82 ALA B CA 1
ATOM 767 C C . ALA B 2 5 ? 11.530 31.699 7.016 1.00 21.85 82 ALA B C 1
ATOM 768 O O . ALA B 2 5 ? 10.837 31.690 8.005 1.00 23.58 82 ALA B O 1
ATOM 770 N N . SER B 2 6 ? 11.450 30.756 6.068 1.00 19.75 83 SER B N 1
ATOM 771 C CA . SER B 2 6 ? 10.707 29.521 6.293 1.00 21.88 83 SER B CA 1
ATOM 772 C C . SER B 2 6 ? 11.278 28.732 7.507 1.00 23.73 83 SER B C 1
ATOM 773 O O . SER B 2 6 ? 12.493 28.677 7.762 1.00 24.25 83 SER B O 1
ATOM 776 N N . GLY B 2 7 ? 10.365 28.095 8.224 1.00 26.21 84 GLY B N 1
ATOM 777 C CA . GLY B 2 7 ? 10.665 27.268 9.385 1.00 27.35 84 GLY B CA 1
ATOM 778 C C . GLY B 2 7 ? 10.753 25.810 8.991 1.00 28.38 84 GLY B C 1
ATOM 779 O O . GLY B 2 7 ? 10.142 25.414 7.970 1.00 28.00 84 GLY B O 1
ATOM 780 N N . ASP B 2 8 ? 11.536 25.017 9.750 1.00 29.92 85 ASP B N 1
ATOM 781 C CA . ASP B 2 8 ? 11.499 23.575 9.542 1.00 30.43 85 ASP B CA 1
ATOM 782 C C . ASP B 2 8 ? 10.157 23.076 10.021 1.00 30.55 85 ASP B C 1
ATOM 783 O O . ASP B 2 8 ? 9.693 23.395 11.143 1.00 31.91 85 ASP B O 1
ATOM 788 N N . ALA B 2 9 ? 9.547 22.264 9.170 1.00 30.25 86 ALA B N 1
ATOM 789 C CA . ALA B 2 9 ? 8.157 21.877 9.373 1.00 29.94 86 ALA B CA 1
ATOM 790 C C . ALA B 2 9 ? 7.983 21.034 10.632 1.00 28.58 86 ALA B C 1
ATOM 791 O O . ALA B 2 9 ? 6.926 21.088 11.252 1.00 29.62 86 ALA B O 1
ATOM 793 N N . THR B 2 10 ? 9.045 20.347 11.063 1.00 26.14 87 THR B N 1
ATOM 794 C CA . THR B 2 10 ? 8.884 19.341 12.079 1.00 24.65 87 THR B CA 1
ATOM 795 C C . THR B 2 10 ? 9.918 19.363 13.185 1.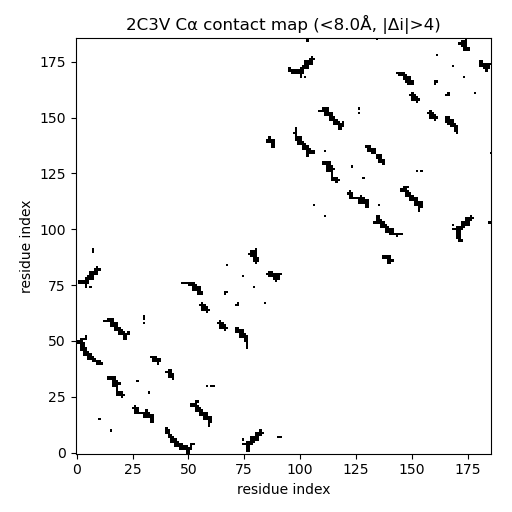00 23.51 87 THR B C 1
ATOM 796 O O . THR B 2 10 ? 9.607 18.898 14.235 1.00 24.39 87 THR B O 1
ATOM 800 N N . ASP B 2 11 ? 11.133 19.862 12.945 1.00 22.30 88 ASP B N 1
ATOM 801 C CA . ASP B 2 11 ? 12.159 19.945 13.992 1.00 21.54 88 ASP B CA 1
ATOM 802 C C . ASP B 2 11 ? 11.650 20.733 15.195 1.00 20.50 88 ASP B C 1
ATOM 803 O O . ASP B 2 11 ? 10.990 21.777 15.049 1.00 22.10 88 ASP B O 1
ATOM 808 N N . ILE B 2 12 ? 11.967 20.240 16.390 1.00 18.32 89 ILE B N 1
ATOM 809 C CA . ILE B 2 12 ? 11.678 20.935 17.625 1.00 18.21 89 ILE B CA 1
ATOM 810 C C . ILE B 2 12 ? 12.979 21.492 18.120 1.00 18.54 89 ILE B C 1
ATOM 811 O O . ILE B 2 12 ? 13.793 20.776 18.682 1.00 19.11 89 ILE B O 1
ATOM 816 N N . THR B 2 13 ? 13.150 22.798 17.915 1.00 19.83 90 THR B N 1
ATOM 817 C CA . THR B 2 13 ? 14.344 23.471 18.260 1.00 21.12 90 THR B CA 1
ATOM 818 C C . THR B 2 13 ? 14.051 24.331 19.502 1.00 20.70 90 THR B C 1
ATOM 819 O O . THR B 2 13 ? 13.055 25.097 19.524 1.00 20.02 90 THR B O 1
ATOM 823 N N . ILE B 2 14 ? 14.927 24.160 20.460 1.00 20.47 91 ILE B N 1
ATOM 824 C CA . ILE B 2 14 ? 14.805 24.783 21.798 1.00 21.85 91 ILE B CA 1
ATOM 825 C C . ILE B 2 14 ? 16.081 25.498 22.133 1.00 23.18 91 ILE B C 1
ATOM 826 O O . ILE B 2 14 ? 17.146 24.870 22.247 1.00 21.49 91 ILE B O 1
ATOM 831 N N . TYR B 2 15 ? 15.912 26.789 22.422 1.00 24.51 92 TYR B N 1
ATOM 832 C CA . TYR B 2 15 ? 16.932 27.665 23.030 1.00 25.45 92 TYR B CA 1
ATOM 833 C C . TYR B 2 15 ? 16.585 27.782 24.531 1.00 25.40 92 TYR B C 1
ATOM 834 O O . TYR B 2 15 ? 15.425 27.930 24.873 1.00 26.02 92 TYR B O 1
ATOM 843 N N . TYR B 2 16 ? 17.581 27.680 25.378 1.00 26.53 93 TYR B N 1
ATOM 844 C CA . TYR B 2 16 ? 17.408 27.745 26.840 1.00 27.47 93 TYR B CA 1
ATOM 845 C C . TYR B 2 16 ? 18.390 28.753 27.449 1.00 29.38 93 TYR B C 1
ATOM 846 O O . TYR B 2 16 ? 19.631 28.589 27.337 1.00 26.52 93 TYR B O 1
ATOM 855 N N . LYS B 2 17 ? 17.820 29.786 28.088 1.00 31.51 94 LYS B N 1
ATOM 856 C CA . LYS B 2 17 ? 18.598 30.816 28.757 1.00 33.23 94 LYS B CA 1
ATOM 857 C C . LYS B 2 17 ? 19.116 30.189 30.026 1.00 33.97 94 LYS B C 1
ATOM 858 O O . LYS B 2 17 ? 18.361 29.782 30.917 1.00 33.63 94 LYS B O 1
ATOM 864 N N . THR B 2 18 ? 20.409 30.018 30.088 1.00 35.26 95 THR B N 1
ATOM 865 C CA . THR B 2 18 ? 20.974 29.507 31.305 1.00 36.61 95 THR B CA 1
ATOM 866 C C . THR B 2 18 ? 22.387 30.003 31.521 1.00 37.59 95 THR B C 1
ATOM 867 O O . THR B 2 18 ? 23.090 30.328 30.573 1.00 37.49 95 THR B O 1
ATOM 871 N N . GLY B 2 19 ? 22.766 30.118 32.790 1.00 38.11 96 GLY B N 1
ATOM 872 C CA . GLY B 2 19 ? 24.141 30.368 33.135 1.00 38.10 96 GLY B CA 1
ATOM 873 C C . GLY B 2 19 ? 24.858 29.074 33.430 1.00 38.20 96 GLY B C 1
ATOM 874 O O . GLY B 2 19 ? 26.074 29.087 33.557 1.00 37.77 96 GLY B O 1
ATOM 875 N N . TRP B 2 20 ? 24.120 27.962 33.519 1.00 38.14 97 TRP B N 1
ATOM 876 C CA . TRP B 2 20 ? 24.710 26.639 33.802 1.00 38.28 97 TRP B CA 1
ATOM 877 C C . TRP B 2 20 ? 25.833 26.250 32.826 1.00 39.13 97 TRP B C 1
ATOM 878 O O . TRP B 2 20 ? 25.739 26.497 31.611 1.00 38.96 97 TRP B O 1
ATOM 889 N N . THR B 2 21 ? 26.882 25.633 33.378 1.00 39.35 98 THR B N 1
ATOM 890 C CA . THR B 2 21 ? 28.080 25.215 32.628 1.00 39.48 98 THR B CA 1
ATOM 891 C C . THR B 2 21 ? 27.765 24.173 31.573 1.00 38.39 98 THR B C 1
ATOM 892 O O . THR B 2 21 ? 28.012 24.404 30.375 1.00 38.29 98 THR B O 1
ATOM 896 N N . HIS B 2 22 ? 27.298 23.014 32.057 1.00 37.00 99 HIS B N 1
ATOM 897 C CA . HIS B 2 22 ? 26.860 21.887 31.244 1.00 35.73 99 HIS B CA 1
ATOM 898 C C . HIS B 2 22 ? 25.329 21.677 31.331 1.00 32.71 99 HIS B C 1
ATOM 899 O O . HIS B 2 22 ? 24.874 20.729 31.976 1.00 31.25 99 HIS B O 1
ATOM 906 N N . PRO B 2 23 ? 24.536 22.534 30.686 1.00 30.57 100 PRO B N 1
ATOM 907 C CA . PRO B 2 23 ? 23.086 22.381 30.735 1.00 28.44 100 PRO B CA 1
ATOM 908 C C . PRO B 2 23 ? 22.679 21.122 29.928 1.00 27.88 100 PRO B C 1
ATOM 909 O O . PRO B 2 23 ? 23.210 20.875 28.840 1.00 25.93 100 PRO B O 1
ATOM 913 N N . HIS B 2 24 ? 21.782 20.345 30.508 1.00 26.73 101 HIS B N 1
ATOM 914 C CA . HIS B 2 24 ? 21.142 19.191 29.877 1.00 26.93 101 HIS B CA 1
ATOM 915 C C . HIS B 2 24 ? 19.622 19.355 29.763 1.00 25.17 101 HIS B C 1
ATOM 916 O O . HIS B 2 24 ? 18.959 20.038 30.585 1.00 24.61 101 HIS B O 1
ATOM 923 N N . ILE B 2 25 ? 19.056 18.664 28.763 1.00 23.65 102 ILE B N 1
ATOM 924 C CA . ILE B 2 25 ? 17.601 18.571 28.596 1.00 21.74 102 ILE B CA 1
ATOM 925 C C . ILE B 2 25 ? 17.177 17.127 28.750 1.00 20.53 102 ILE B C 1
ATOM 926 O O . ILE B 2 25 ? 17.699 16.217 28.046 1.00 21.58 102 ILE B O 1
ATOM 931 N N . HIS B 2 26 ? 16.191 16.916 29.622 1.00 19.61 103 HIS B N 1
ATOM 932 C CA . HIS B 2 26 ? 15.579 15.608 29.923 1.00 20.12 103 HIS B CA 1
ATOM 933 C C . HIS B 2 26 ? 14.106 15.591 29.420 1.00 19.47 103 HIS B C 1
ATOM 934 O O . HIS B 2 26 ? 13.312 16.452 29.786 1.00 19.55 103 HIS B O 1
ATOM 941 N N . TYR B 2 27 ? 13.741 14.673 28.520 1.00 18.30 104 TYR B N 1
ATOM 942 C CA . TYR B 2 27 ? 12.477 14.873 27.832 1.00 18.02 104 TYR B CA 1
ATOM 943 C C . TYR B 2 27 ? 11.825 13.579 27.378 1.00 17.70 104 TYR B C 1
ATOM 944 O O . TYR B 2 27 ? 12.466 12.522 27.301 1.00 19.04 104 TYR B O 1
ATOM 953 N N . SER B 2 28 ? 10.522 13.710 27.091 1.00 17.79 105 SER B N 1
ATOM 954 C CA . SER B 2 28 ? 9.681 12.680 26.531 1.00 18.05 105 SER B CA 1
ATOM 955 C C . SER B 2 28 ? 9.027 13.272 25.280 1.00 17.06 105 SER B C 1
ATOM 956 O O . SER B 2 28 ? 8.428 14.338 25.341 1.00 17.54 105 SER B O 1
ATOM 959 N N . LEU B 2 29 ? 9.149 12.561 24.185 1.00 18.31 106 LEU B N 1
ATOM 960 C CA . LEU B 2 29 ? 8.551 12.935 22.925 1.00 17.91 106 LEU B CA 1
ATOM 961 C C . LEU B 2 29 ? 7.270 12.120 22.663 1.00 18.17 106 LEU B C 1
ATOM 962 O O . LEU B 2 29 ? 7.339 10.906 22.709 1.00 19.36 106 LEU B O 1
ATOM 967 N N . ASN B 2 30 ? 6.139 12.796 22.392 1.00 17.66 107 ASN B N 1
ATOM 968 C CA . ASN B 2 30 ? 4.904 12.139 21.950 1.00 18.88 107 ASN B CA 1
ATOM 969 C C . ASN B 2 30 ? 4.380 11.152 23.016 1.00 20.10 107 ASN B C 1
ATOM 970 O O . ASN B 2 30 ? 3.881 10.041 22.718 1.00 21.65 107 ASN B O 1
ATOM 975 N N . GLN B 2 31 ? 4.527 11.555 24.271 1.00 20.62 108 GLN B N 1
ATOM 976 C CA . GLN B 2 31 ? 4.148 10.783 25.434 1.00 23.14 108 GLN B CA 1
ATOM 977 C C . GLN B 2 31 ? 5.000 9.489 25.610 1.00 23.11 108 GLN B C 1
ATOM 978 O O . GLN B 2 31 ? 4.633 8.595 26.399 1.00 25.86 108 GLN B O 1
ATOM 984 N N . GLY B 2 32 ? 6.112 9.353 24.879 1.00 23.75 109 GLY B N 1
ATOM 985 C CA . GLY B 2 32 ? 6.986 8.205 24.978 1.00 22.61 109 GLY B CA 1
ATOM 986 C C . GLY B 2 32 ? 7.966 8.141 26.147 1.00 21.30 109 GLY B C 1
ATOM 987 O O . GLY B 2 32 ? 7.886 8.905 27.093 1.00 22.37 109 GLY B O 1
ATOM 988 N N . ALA B 2 33 ? 8.948 7.255 26.027 1.00 21.68 110 ALA B N 1
ATOM 989 C CA . ALA B 2 33 ? 9.929 7.042 27.078 1.00 21.43 110 ALA B CA 1
ATOM 990 C C . ALA B 2 33 ? 10.746 8.317 27.298 1.00 21.56 110 ALA B C 1
ATOM 991 O O . ALA B 2 33 ? 11.070 9.026 26.336 1.00 20.09 110 ALA B O 1
ATOM 993 N N . TRP B 2 34 ? 11.028 8.628 28.562 1.00 21.22 111 TRP B N 1
ATOM 994 C CA . TRP B 2 34 ? 11.947 9.728 28.900 1.00 21.83 111 TRP B CA 1
ATOM 995 C C . TRP B 2 34 ? 13.374 9.308 28.615 1.00 22.86 111 TRP B C 1
ATOM 996 O O . TRP B 2 34 ? 13.726 8.110 28.724 1.00 22.90 111 TRP B O 1
ATOM 1007 N N . THR B 2 35 ? 14.207 10.286 28.298 1.00 23.55 112 THR B N 1
ATOM 1008 C CA . THR B 2 35 ? 15.615 10.111 28.102 1.00 24.88 112 THR B CA 1
ATOM 1009 C C . THR B 2 35 ? 16.261 9.509 29.353 1.00 26.26 112 THR B C 1
ATOM 1010 O O . THR B 2 35 ? 15.753 9.609 30.446 1.00 25.41 112 THR B O 1
ATOM 1014 N N . THR B 2 36 ? 17.414 8.897 29.182 1.00 29.75 113 THR B N 1
ATOM 1015 C CA . THR B 2 36 ? 18.062 8.339 30.355 1.00 31.75 113 THR B CA 1
ATOM 1016 C C . THR B 2 36 ? 18.733 9.497 31.097 1.00 32.38 113 THR B C 1
ATOM 1017 O O . THR B 2 36 ? 19.263 10.420 30.494 1.00 30.61 113 THR B O 1
ATOM 1021 N N . LEU B 2 37 ? 18.732 9.371 32.406 1.00 34.58 114 LEU B N 1
ATOM 1022 C CA . LEU B 2 37 ? 18.418 10.487 33.306 1.00 35.76 114 LEU B CA 1
ATOM 1023 C C . LEU B 2 37 ? 18.980 11.867 33.080 1.00 36.87 114 LEU B C 1
ATOM 1024 O O . LEU B 2 37 ? 18.207 12.842 32.864 1.00 38.94 114 LEU B O 1
ATOM 1029 N N . PRO B 2 38 ? 20.290 12.039 33.129 1.00 36.16 115 PRO B N 1
ATOM 1030 C CA . PRO B 2 38 ? 20.746 13.433 33.101 1.00 34.83 115 PRO B CA 1
ATOM 1031 C C . PRO B 2 38 ? 20.061 14.147 31.876 1.00 33.04 115 PRO B C 1
ATOM 1032 O O . PRO B 2 38 ? 19.663 15.317 31.930 1.00 31.74 115 PRO B O 1
ATOM 1036 N N . GLY B 2 39 ? 19.858 13.381 30.805 1.00 32.21 116 GLY B N 1
ATOM 1037 C CA . GLY B 2 39 ? 19.357 13.881 29.551 1.00 30.76 116 GLY B CA 1
ATOM 1038 C C . GLY B 2 39 ? 20.534 14.192 28.662 1.00 31.05 116 GLY B C 1
ATOM 1039 O O . GLY B 2 39 ? 21.684 13.787 28.946 1.00 31.40 116 GLY B O 1
ATOM 1040 N N . VAL B 2 40 ? 20.270 14.981 27.642 1.00 30.16 117 VAL B N 1
ATOM 1041 C CA . VAL B 2 40 ? 21.207 15.375 26.609 1.00 30.86 117 VAL B CA 1
ATOM 1042 C C . VAL B 2 40 ? 21.768 16.768 26.820 1.00 30.48 117 VAL B C 1
ATOM 1043 O O . VAL B 2 40 ? 21.038 17.682 27.121 1.00 29.39 117 VAL B O 1
ATOM 1047 N N . PRO B 2 41 ? 23.050 16.967 26.585 1.00 30.99 118 PRO B N 1
ATOM 1048 C CA . PRO B 2 41 ? 23.618 18.325 26.500 1.00 30.99 118 PRO B CA 1
ATOM 1049 C C . PRO B 2 41 ? 22.968 19.326 25.505 1.00 32.05 118 PRO B C 1
ATOM 1050 O O . PRO B 2 41 ? 22.641 18.957 24.362 1.00 32.63 118 PRO B O 1
ATOM 1054 N N . LEU B 2 42 ? 22.798 20.574 25.936 1.00 31.41 119 LEU B N 1
ATOM 1055 C CA . LEU B 2 42 ? 22.453 21.668 25.051 1.00 32.91 119 LEU B CA 1
ATOM 1056 C C . LEU B 2 42 ? 23.768 22.366 24.664 1.00 34.26 119 LEU B C 1
ATOM 1057 O O . LEU B 2 42 ? 24.622 22.628 25.508 1.00 34.24 119 LEU B O 1
ATOM 1062 N N . THR B 2 43 ? 23.905 22.714 23.392 1.00 35.64 120 THR B N 1
ATOM 1063 C CA . THR B 2 43 ? 25.135 23.315 22.895 1.00 36.46 120 THR B CA 1
ATOM 1064 C C . THR B 2 43 ? 25.071 24.835 22.809 1.00 36.85 120 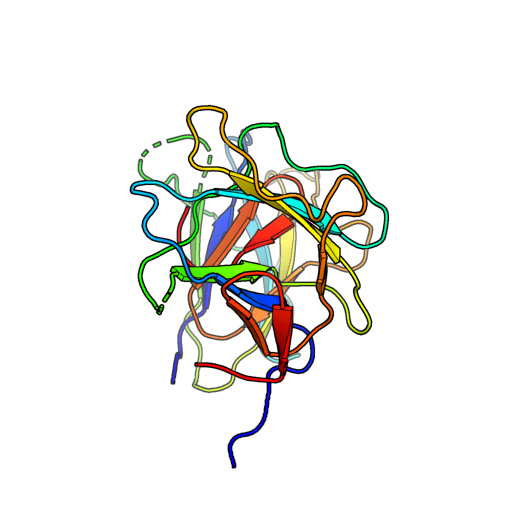THR B C 1
ATOM 1065 O O . THR B 2 43 ? 23.995 25.429 22.673 1.00 35.47 120 THR B O 1
ATOM 1069 N N . LYS B 2 44 ? 26.246 25.466 22.916 1.00 37.76 121 LYS B N 1
ATOM 1070 C CA . LYS B 2 44 ? 26.340 26.905 22.859 1.00 38.40 121 LYS B CA 1
ATOM 1071 C C . LYS B 2 44 ? 25.865 27.428 21.526 1.00 39.36 121 LYS B C 1
ATOM 1072 O O . LYS B 2 44 ? 26.535 27.228 20.514 1.00 41.36 121 LYS B O 1
ATOM 1073 N N . SER B 2 45 ? 24.723 28.097 21.525 1.00 39.43 122 SER B N 1
ATOM 1074 C CA . SER B 2 45 ? 24.132 28.610 20.302 1.00 40.09 122 SER B CA 1
ATOM 1075 C C . SER B 2 45 ? 25.111 29.581 19.603 1.00 40.46 122 SER B C 1
ATOM 1076 O O . SER B 2 45 ? 25.739 30.431 20.235 1.00 40.64 122 SER B O 1
ATOM 1079 N N . TYR B 2 50 ? 22.172 31.973 25.924 1.00 29.04 127 TYR B N 1
ATOM 1080 C CA . TYR B 2 50 ? 21.228 30.922 25.534 1.00 29.83 127 TYR B CA 1
ATOM 1081 C C . TYR B 2 50 ? 21.932 29.701 24.916 1.00 29.71 127 TYR B C 1
ATOM 1082 O O . TYR B 2 50 ? 22.917 29.843 24.215 1.00 31.16 127 TYR B O 1
ATOM 1091 N N . VAL B 2 51 ? 21.415 28.484 25.146 1.00 28.49 128 VAL B N 1
ATOM 1092 C CA . VAL B 2 51 ? 21.975 27.263 24.527 1.00 27.60 128 VAL B CA 1
ATOM 1093 C C . VAL B 2 51 ? 20.844 26.614 23.753 1.00 27.49 128 VAL B C 1
ATOM 1094 O O . VAL B 2 51 ? 19.733 27.095 23.813 1.00 25.12 128 VAL B O 1
ATOM 1098 N N . LYS B 2 52 ? 21.181 25.595 22.957 1.00 27.49 129 LYS B N 1
ATOM 1099 C CA . LYS B 2 52 ? 20.280 25.028 21.930 1.00 27.39 129 LYS B CA 1
ATOM 1100 C C . LYS B 2 52 ? 20.261 23.470 21.834 1.00 25.59 129 LYS B C 1
ATOM 1101 O O . LYS B 2 52 ? 21.199 22.762 22.213 1.00 24.18 129 LYS B O 1
ATOM 1107 N N . VAL B 2 53 ? 19.120 22.939 21.402 1.00 23.20 130 VAL B N 1
ATOM 1108 C CA . VAL B 2 53 ? 19.039 21.516 20.982 1.00 22.14 130 VAL B CA 1
ATOM 1109 C C . VAL B 2 53 ? 17.980 21.433 19.914 1.00 20.38 130 VAL B C 1
ATOM 1110 O O . VAL B 2 53 ? 17.090 22.274 19.808 1.00 19.71 130 VAL B O 1
ATOM 1114 N N . THR B 2 54 ? 18.165 20.466 18.994 1.00 20.26 131 THR B N 1
ATOM 1115 C CA . THR B 2 54 ? 17.134 20.224 18.001 1.00 19.38 131 THR B CA 1
ATOM 1116 C C . THR B 2 54 ? 16.828 18.757 18.017 1.00 18.78 131 THR B C 1
ATOM 1117 O O . THR B 2 54 ? 17.678 17.942 17.704 1.00 18.05 131 THR B O 1
ATOM 1121 N N . ILE B 2 55 ? 15.588 18.455 18.383 1.00 17.98 132 ILE B N 1
ATOM 1122 C CA . ILE B 2 55 ? 15.040 17.092 18.374 1.00 17.80 132 ILE B CA 1
ATOM 1123 C C . ILE B 2 55 ? 14.238 16.950 17.086 1.00 17.01 132 ILE B C 1
ATOM 1124 O O . ILE B 2 55 ? 13.347 17.748 16.830 1.00 17.44 132 ILE B O 1
ATOM 1129 N N . GLU B 2 56 ? 14.558 15.958 16.260 1.00 14.53 133 GLU B N 1
ATOM 1130 C CA . GLU B 2 56 ? 13.862 15.780 14.982 1.00 15.39 133 GLU B CA 1
ATOM 1131 C C . GLU B 2 56 ? 12.748 14.775 15.240 1.00 16.13 133 GLU B C 1
ATOM 1132 O O . GLU B 2 56 ? 12.922 13.841 16.025 1.00 17.40 133 GLU B O 1
ATOM 1138 N N . ALA B 2 57 ? 11.589 14.995 14.664 1.00 16.38 134 ALA B N 1
ATOM 1139 C CA . ALA B 2 57 ? 10.400 14.175 15.001 1.00 17.63 134 ALA B CA 1
ATOM 1140 C C . ALA B 2 57 ? 9.373 14.269 13.874 1.00 17.81 134 ALA B C 1
ATOM 1141 O O . ALA B 2 57 ? 9.413 15.157 13.041 1.00 17.73 134 ALA B O 1
ATOM 1143 N N . GLU B 2 58 ? 8.421 13.363 13.924 1.00 18.63 135 GLU B N 1
ATOM 1144 C CA . GLU B 2 58 ? 7.286 13.401 13.008 1.00 19.13 135 GLU B CA 1
ATOM 1145 C C . GLU B 2 58 ? 6.461 14.681 13.147 1.00 20.37 135 GLU B C 1
ATOM 1146 O O . GLU B 2 58 ? 6.428 15.343 14.175 1.00 19.50 135 GLU B O 1
ATOM 1152 N N . GLU B 2 59 ? 5.774 15.025 12.068 1.00 21.41 136 GLU B N 1
ATOM 1153 C CA . GLU B 2 59 ? 4.895 16.198 12.084 1.00 22.62 136 GLU B CA 1
ATOM 1154 C C . GLU B 2 59 ? 3.885 16.091 13.232 1.00 21.07 136 GLU B C 1
ATOM 1155 O O . GLU B 2 59 ? 3.338 14.997 13.527 1.00 22.76 136 GLU B O 1
ATOM 1161 N N . GLY B 2 60 ? 3.677 17.199 13.884 1.00 20.62 137 GLY B N 1
ATOM 1162 C CA . GLY B 2 60 ? 2.678 17.342 14.910 1.00 21.03 137 GLY B CA 1
ATOM 1163 C C . GLY B 2 60 ? 3.133 16.912 16.296 1.00 21.63 137 GLY B C 1
ATOM 1164 O O . GLY B 2 60 ? 2.356 16.861 17.246 1.00 21.46 137 GLY B O 1
ATOM 1165 N N . SER B 2 61 ? 4.437 16.651 16.418 1.00 22.38 138 SER B N 1
ATOM 1166 C CA . SER B 2 61 ? 5.015 16.128 17.652 1.00 21.50 138 SER B CA 1
ATOM 1167 C C . SER B 2 61 ? 4.991 17.132 18.788 1.00 21.41 138 SER B C 1
ATOM 1168 O O . SER B 2 61 ? 5.086 18.315 18.560 1.00 21.86 138 SER B O 1
ATOM 1171 N N . GLN B 2 62 ? 4.809 16.614 20.009 1.00 21.29 139 GLN B N 1
ATOM 1172 C CA . GLN B 2 62 ? 4.842 17.381 21.230 1.00 21.59 139 GLN B CA 1
ATOM 1173 C C . GLN B 2 62 ? 5.914 16.785 22.128 1.00 21.26 139 GLN B C 1
ATOM 1174 O O . GLN B 2 62 ? 6.071 15.584 22.188 1.00 21.03 139 GLN B O 1
ATOM 1180 N N . LEU B 2 63 ? 6.654 17.626 22.811 1.00 20.46 140 LEU B N 1
ATOM 1181 C CA . LEU B 2 63 ? 7.472 17.054 23.858 1.00 21.08 140 LEU B CA 1
ATOM 1182 C C . LEU B 2 63 ? 7.370 17.819 25.156 1.00 20.88 140 LEU B C 1
ATOM 1183 O O . LEU B 2 63 ? 7.017 18.992 25.192 1.00 20.97 140 LEU B O 1
ATOM 1188 N N . ARG B 2 64 ? 7.645 17.094 26.237 1.00 19.67 141 ARG B N 1
ATOM 1189 C CA . ARG B 2 64 ? 7.658 17.606 27.584 1.00 20.89 141 ARG B CA 1
ATOM 1190 C C . ARG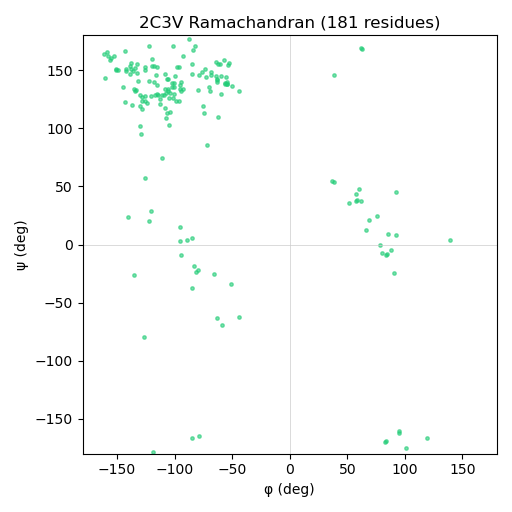 B 2 64 ? 9.091 17.509 28.093 1.00 20.06 141 ARG B C 1
ATOM 1191 O O . ARG B 2 64 ? 9.786 16.499 27.892 1.00 19.47 141 ARG B O 1
ATOM 1199 N N . ALA B 2 65 ? 9.532 18.572 28.766 1.00 20.72 142 ALA B N 1
ATOM 1200 C CA . ALA B 2 65 ? 10.945 18.693 29.042 1.00 19.83 142 ALA B CA 1
ATOM 1201 C C . ALA B 2 65 ? 11.195 19.273 30.403 1.00 19.57 142 ALA B C 1
ATOM 1202 O O . ALA B 2 65 ? 10.412 20.072 30.904 1.00 19.37 142 ALA B O 1
ATOM 1204 N N . ALA B 2 66 ? 12.328 18.877 30.965 1.00 18.09 143 ALA B N 1
ATOM 1205 C CA . ALA B 2 66 ? 12.920 19.469 32.174 1.00 19.39 143 ALA B CA 1
ATOM 1206 C C . ALA B 2 66 ? 14.399 19.708 31.896 1.00 19.96 143 ALA B C 1
ATOM 1207 O O . ALA B 2 66 ? 15.048 18.992 31.144 1.00 21.48 143 ALA B O 1
ATOM 1209 N N . PHE B 2 67 ? 14.938 20.760 32.502 1.00 19.75 144 PHE B N 1
ATOM 1210 C CA . PHE B 2 67 ? 16.333 21.148 32.292 1.00 19.58 144 PHE B CA 1
ATOM 1211 C C . PHE B 2 67 ? 17.077 21.003 33.597 1.00 21.13 144 PHE B C 1
ATOM 1212 O O . PHE B 2 67 ? 16.497 21.126 34.643 1.00 20.60 144 PHE B O 1
ATOM 1220 N N . ASN B 2 68 ? 18.374 20.770 33.508 1.00 22.47 145 ASN B N 1
ATOM 1221 C CA . ASN B 2 68 ? 19.228 20.586 34.696 1.00 25.82 145 ASN B CA 1
ATOM 1222 C C . ASN B 2 68 ? 20.672 20.923 34.397 1.00 27.22 145 ASN B C 1
ATOM 1223 O O . ASN B 2 68 ? 21.074 20.983 33.267 1.00 26.73 145 ASN B O 1
ATOM 1228 N N . ASN B 2 69 ? 21.456 21.193 35.444 1.00 29.62 146 ASN B N 1
ATOM 1229 C CA . ASN B 2 69 ? 22.853 21.579 35.259 1.00 31.77 146 ASN B CA 1
ATOM 1230 C C . ASN B 2 69 ? 23.801 20.389 35.129 1.00 33.37 146 ASN B C 1
ATOM 1231 O O . ASN B 2 69 ? 25.044 20.550 35.070 1.00 33.36 146 ASN B O 1
ATOM 1236 N N . GLY B 2 70 ? 23.215 19.195 35.087 1.00 35.05 147 GLY B N 1
ATOM 1237 C CA . GLY B 2 70 ? 23.960 17.951 34.929 1.00 36.39 147 GLY B CA 1
ATOM 1238 C C . GLY B 2 70 ? 24.340 17.378 36.278 1.00 37.81 147 GLY B C 1
ATOM 1239 O O . GLY B 2 70 ? 24.610 16.167 36.426 1.00 39.37 147 GLY B O 1
ATOM 1240 N N . SER B 2 71 ? 24.415 18.267 37.263 1.00 38.39 148 SER B N 1
ATOM 1241 C CA . SER B 2 71 ? 24.770 17.916 38.624 1.00 38.78 148 SER B CA 1
ATOM 1242 C C . SER B 2 71 ? 23.562 17.429 39.448 1.00 38.03 148 SER B C 1
ATOM 1243 O O . SER B 2 71 ? 23.675 16.485 40.245 1.00 38.55 148 SER B O 1
ATOM 1246 N N . GLY B 2 72 ? 22.394 18.026 39.235 1.00 36.39 149 GLY B N 1
ATOM 1247 C CA . GLY B 2 72 ? 21.255 17.779 40.113 1.00 34.99 149 GLY B CA 1
ATOM 1248 C C . GLY B 2 72 ? 20.376 18.970 40.496 1.00 33.95 149 GLY B C 1
ATOM 1249 O O . GLY B 2 72 ? 19.466 18.826 41.299 1.00 33.37 149 GLY B O 1
ATOM 1250 N N . GLN B 2 73 ? 20.646 20.145 39.943 1.00 33.00 150 GLN B N 1
ATOM 1251 C CA . GLN B 2 73 ? 19.687 21.258 39.998 1.00 32.41 150 GLN B CA 1
ATOM 1252 C C . GLN B 2 73 ? 18.835 21.256 38.716 1.00 30.46 150 GLN B C 1
ATOM 1253 O O . GLN B 2 73 ? 19.371 21.208 37.584 1.00 29.98 150 GLN B O 1
ATOM 1259 N N . TRP B 2 74 ? 17.529 21.367 38.925 1.00 28.16 151 TRP B N 1
ATOM 1260 C CA . TRP B 2 74 ? 16.550 21.266 37.882 1.00 27.37 151 TRP B CA 1
ATOM 1261 C C . TRP B 2 74 ? 15.722 22.509 37.736 1.00 26.36 151 TRP B C 1
ATOM 1262 O O . TRP B 2 74 ? 15.506 23.276 38.685 1.00 26.41 151 TRP B O 1
ATOM 1273 N N . ASP B 2 75 ? 15.232 22.680 36.523 1.00 23.90 152 ASP B N 1
ATOM 1274 C CA . ASP B 2 75 ? 14.213 23.645 36.157 1.00 24.55 152 ASP B CA 1
ATOM 1275 C C . ASP B 2 75 ? 13.183 22.800 35.387 1.00 24.78 152 ASP B C 1
ATOM 1276 O O . ASP B 2 75 ? 13.367 22.506 34.228 1.00 24.30 152 ASP B O 1
ATOM 1281 N N . ASN B 2 76 ? 12.153 22.349 36.091 1.00 25.63 153 ASN B N 1
ATOM 1282 C CA . ASN B 2 76 ? 11.098 21.538 35.509 1.00 27.02 153 ASN B CA 1
ATOM 1283 C C . ASN B 2 76 ? 9.688 22.144 35.605 1.00 26.13 153 ASN B C 1
ATOM 1284 O O . ASN B 2 76 ? 8.721 21.399 35.633 1.00 25.25 153 ASN B O 1
ATOM 1289 N N . ASN B 2 77 ? 9.558 23.472 35.626 1.00 25.67 154 ASN B N 1
ATOM 1290 C CA . ASN B 2 77 ? 8.245 24.109 35.630 1.00 24.99 154 ASN B CA 1
ATOM 1291 C C . ASN B 2 77 ? 7.403 23.652 36.812 1.00 25.33 154 ASN B C 1
ATOM 1292 O O . ASN B 2 77 ? 6.205 23.370 36.669 1.00 24.53 154 ASN B O 1
ATOM 1297 N N . GLN B 2 78 ? 8.023 23.574 37.977 1.00 24.83 155 GLN B N 1
ATOM 1298 C CA . GLN B 2 78 ? 7.282 23.196 39.180 1.00 26.99 155 GLN B CA 1
ATOM 1299 C C . GLN B 2 78 ? 6.601 21.823 39.054 1.00 27.33 155 GLN B C 1
ATOM 1300 O O . GLN B 2 78 ? 5.491 21.635 39.551 1.00 27.34 155 GLN B O 1
ATOM 1306 N N . GLY B 2 79 ? 7.283 20.877 38.410 1.00 27.41 156 GLY B N 1
ATOM 1307 C CA . GLY B 2 79 ? 6.818 19.510 38.236 1.00 27.92 156 GLY B CA 1
ATOM 1308 C C . GLY B 2 79 ? 5.898 19.335 37.045 1.00 28.02 156 GLY B C 1
ATOM 1309 O O . GLY B 2 79 ? 5.551 18.199 36.713 1.00 30.40 156 GLY B O 1
ATOM 1310 N N . ARG B 2 80 ? 5.478 20.418 36.391 1.00 26.78 157 ARG B N 1
ATOM 1311 C CA . ARG B 2 80 ? 4.559 20.277 35.263 1.00 28.10 157 ARG B CA 1
ATOM 1312 C C . ARG B 2 80 ? 5.313 19.948 33.980 1.00 26.36 157 ARG B C 1
ATOM 1313 O O . ARG B 2 80 ? 4.701 19.499 32.966 1.00 27.49 157 ARG B O 1
ATOM 1321 N N . ASP B 2 81 ? 6.622 20.220 34.009 1.00 25.12 158 ASP B N 1
ATOM 1322 C CA . ASP B 2 81 ? 7.480 20.250 32.813 1.00 23.78 158 ASP B CA 1
ATOM 1323 C C . ASP B 2 81 ? 7.063 21.322 31.809 1.00 22.65 158 ASP B C 1
ATOM 1324 O O . ASP B 2 81 ? 5.995 21.905 31.896 1.00 22.89 158 ASP B O 1
ATOM 1329 N N . TYR B 2 82 ? 7.935 21.525 30.839 1.00 21.37 159 TYR B N 1
ATOM 1330 C CA . TYR B 2 82 ? 7.740 22.454 29.750 1.00 21.18 159 TYR B CA 1
ATOM 1331 C C . TYR B 2 82 ? 7.334 21.771 28.453 1.00 21.52 159 TYR B C 1
ATOM 1332 O O . TYR B 2 82 ? 7.925 20.751 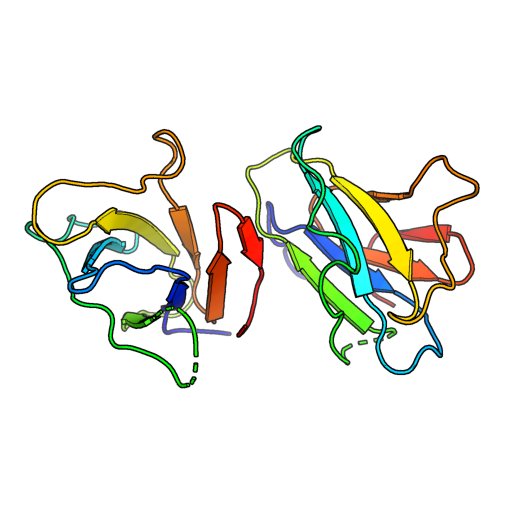28.072 1.00 22.43 159 TYR B O 1
ATOM 1341 N N . ASP B 2 83 ? 6.353 22.337 27.777 1.00 21.78 160 ASP B N 1
ATOM 1342 C CA . ASP B 2 83 ? 5.826 21.843 26.538 1.00 23.82 160 ASP B CA 1
ATOM 1343 C C . ASP B 2 83 ? 6.359 22.602 25.352 1.00 23.41 160 ASP B C 1
ATOM 1344 O O . ASP B 2 83 ? 6.264 23.841 25.282 1.00 25.36 160 ASP B O 1
ATOM 1349 N N . PHE B 2 84 ? 6.846 21.847 24.396 1.00 23.02 161 PHE B N 1
ATOM 1350 C CA . PHE B 2 84 ? 7.400 22.357 23.144 1.00 23.32 161 PHE B CA 1
ATOM 1351 C C . PHE B 2 84 ? 6.809 21.577 21.973 1.00 24.39 161 PHE B C 1
ATOM 1352 O O . PHE B 2 84 ? 6.622 20.349 22.047 1.00 25.16 161 PHE B O 1
ATOM 1360 N N . SER B 2 85 ? 6.517 22.309 20.892 1.00 26.69 162 SER B N 1
ATOM 1361 C CA . SER B 2 85 ? 6.086 21.737 19.630 1.00 27.48 162 SER B CA 1
ATOM 1362 C C . SER B 2 85 ? 7.101 22.109 18.547 1.00 25.57 162 SER B C 1
ATOM 1363 O O . SER B 2 85 ? 8.122 22.730 18.833 1.00 21.60 162 SER B O 1
ATOM 1366 N N . SER B 2 86 ? 6.851 21.699 17.302 1.00 24.41 163 SER B N 1
ATOM 1367 C CA . SER B 2 86 ? 7.766 21.962 16.218 1.00 26.27 163 SER B CA 1
ATOM 1368 C C . SER B 2 86 ? 7.875 23.442 15.993 1.00 26.75 163 SER B C 1
ATOM 1369 O O . SER B 2 86 ? 6.978 24.247 16.360 1.00 28.36 163 SER B O 1
ATOM 1372 N N . GLY B 2 87 ? 8.986 23.821 15.400 1.00 27.71 164 GLY B N 1
ATOM 1373 C CA . GLY B 2 87 ? 9.326 25.197 15.248 1.00 28.30 164 GLY B CA 1
ATOM 1374 C C . GLY B 2 87 ? 10.322 25.510 16.317 1.00 28.70 164 GLY B C 1
ATOM 1375 O O . GLY B 2 87 ? 10.748 24.636 17.095 1.00 28.18 164 GLY B O 1
ATOM 1376 N N . VAL B 2 88 ? 10.663 26.781 16.377 1.00 30.01 165 VAL B N 1
ATOM 1377 C CA . VAL B 2 88 ? 11.704 27.261 17.240 1.00 29.58 165 VAL B CA 1
ATOM 1378 C C . VAL B 2 88 ? 11.001 27.979 18.389 1.00 29.45 165 VAL B C 1
ATOM 1379 O O . VAL B 2 88 ? 10.010 28.716 18.166 1.00 29.35 165 VAL B O 1
ATOM 1383 N N . HIS B 2 89 ? 11.459 27.671 19.600 1.00 28.70 166 HIS B N 1
ATOM 1384 C CA . HIS B 2 89 ? 10.988 28.293 20.819 1.00 28.95 166 HIS B CA 1
ATOM 1385 C C . HIS B 2 89 ? 12.185 28.582 21.696 1.00 27.26 166 HIS B C 1
ATOM 1386 O O . HIS B 2 89 ? 13.220 27.933 21.630 1.00 26.24 166 HIS B O 1
ATOM 1393 N N . THR B 2 90 ? 12.022 29.551 22.587 1.00 26.84 167 THR B N 1
ATOM 1394 C CA . THR B 2 90 ? 13.078 29.946 23.474 1.00 27.04 167 THR B CA 1
ATOM 1395 C C . THR B 2 90 ? 12.530 29.975 24.909 1.00 27.71 167 THR B C 1
ATOM 1396 O O . THR B 2 90 ? 11.451 30.572 25.102 1.00 29.88 167 THR B O 1
ATOM 1400 N N . LEU B 2 91 ? 13.225 29.305 25.833 1.00 27.24 168 LEU B N 1
ATOM 1401 C CA . LEU B 2 91 ? 12.898 29.308 27.275 1.00 26.59 168 LEU B CA 1
ATOM 1402 C C . LEU B 2 91 ? 13.921 30.148 28.048 1.00 27.33 168 LEU B C 1
ATOM 1403 O O . LEU B 2 91 ? 15.077 29.798 28.207 1.00 25.31 168 LEU B O 1
ATOM 1408 N N . ALA B 2 92 ? 13.424 31.256 28.592 1.00 30.40 169 ALA B N 1
ATOM 1409 C CA . ALA B 2 92 ? 14.187 32.194 29.339 1.00 31.23 169 ALA B CA 1
ATOM 1410 C C . ALA B 2 92 ? 13.391 32.557 30.587 1.00 31.15 169 ALA B C 1
ATOM 1411 O O . ALA B 2 92 ? 12.124 32.722 30.528 1.00 30.83 169 ALA B O 1
ATOM 1413 N N . ASP B 2 93 ? 14.135 32.539 31.703 1.00 31.75 170 ASP B N 1
ATOM 1414 C CA . ASP B 2 93 ? 13.679 32.992 33.018 1.00 30.82 170 ASP B CA 1
ATOM 1415 C C . ASP B 2 93 ? 12.233 32.630 33.205 1.00 30.61 170 ASP B C 1
ATOM 1416 O O . ASP B 2 93 ? 11.400 33.497 33.410 1.00 29.42 170 ASP B O 1
ATOM 1421 N N . GLY B 2 94 ? 11.959 31.337 33.021 1.00 30.68 171 GLY B N 1
ATOM 1422 C CA . GLY B 2 94 ? 10.643 30.761 33.168 1.00 31.00 171 GLY B CA 1
ATOM 1423 C C . GLY B 2 94 ? 9.554 30.830 32.098 1.00 31.69 171 GLY B C 1
ATOM 1424 O O . GLY B 2 94 ? 8.520 30.187 32.284 1.00 32.03 171 GLY B O 1
ATOM 1425 N N . ARG B 2 95 ? 9.704 31.560 30.988 1.00 31.87 172 ARG B N 1
ATOM 1426 C CA . ARG B 2 95 ? 8.637 31.538 29.978 1.00 32.35 172 ARG B CA 1
ATOM 1427 C C . ARG B 2 95 ? 9.157 31.161 28.584 1.00 30.97 172 ARG B C 1
ATOM 1428 O O . ARG B 2 95 ? 10.273 31.419 28.280 1.00 30.26 172 ARG B O 1
ATOM 1436 N N . ILE B 2 96 ? 8.303 30.544 27.793 1.00 31.24 173 ILE B N 1
ATOM 1437 C CA . ILE B 2 96 ? 8.666 30.030 26.479 1.00 32.57 173 ILE B CA 1
ATOM 1438 C C . ILE B 2 96 ? 8.082 31.010 25.469 1.00 34.18 173 ILE B C 1
ATOM 1439 O O . ILE B 2 96 ? 6.861 31.095 25.339 1.00 35.27 173 ILE B O 1
ATOM 1444 N N . LEU B 2 97 ? 8.937 31.710 24.729 1.00 36.05 174 LEU B N 1
ATOM 1445 C CA . LEU B 2 97 ? 8.483 32.550 23.606 1.00 37.15 174 LEU B CA 1
ATOM 1446 C C . LEU B 2 97 ? 8.658 31.875 22.241 1.00 37.43 174 LEU B C 1
ATOM 1447 O O . LEU B 2 97 ? 9.625 31.180 22.057 1.00 37.64 174 LEU B O 1
ATOM 1452 N N . SER B 2 98 ? 7.743 32.108 21.307 1.00 37.81 175 SER B N 1
ATOM 1453 C CA . SER B 2 98 ? 7.900 31.636 19.923 1.00 38.04 175 SER B CA 1
ATOM 1454 C C . SER B 2 98 ? 9.112 32.295 19.262 1.00 37.82 175 SER B C 1
ATOM 1455 O O . SER B 2 98 ? 9.413 33.458 19.482 1.00 38.00 175 SER B O 1
ATOM 1458 N N . GLY B 2 99 ? 9.818 31.531 18.445 1.00 37.11 176 GLY B N 1
ATOM 1459 C CA . GLY B 2 99 ? 11.020 32.024 17.823 1.00 36.59 176 GLY B CA 1
ATOM 1460 C C . GLY B 2 99 ? 12.279 31.958 18.666 1.00 35.57 176 GLY B C 1
ATOM 1461 O O . GLY B 2 99 ? 12.356 31.334 19.700 1.00 35.60 176 GLY B O 1
ATOM 1462 N N . THR B 2 100 ? 13.298 32.612 18.140 1.00 35.69 177 THR B N 1
ATOM 1463 C CA . THR B 2 100 ? 14.661 32.650 18.674 1.00 35.95 177 THR B CA 1
ATOM 1464 C C . THR B 2 100 ? 14.769 33.794 19.683 1.00 35.90 177 THR B C 1
ATOM 1465 O O . THR B 2 100 ? 13.808 34.533 19.860 1.00 36.23 177 THR B O 1
ATOM 1469 N N . PRO B 2 101 ? 15.924 33.953 20.331 1.00 35.75 178 PRO B N 1
ATOM 1470 C CA . PRO B 2 101 ? 16.212 35.131 21.149 1.00 36.44 178 PRO B CA 1
ATOM 1471 C C . PRO B 2 101 ? 16.557 36.375 20.310 1.00 37.25 178 PRO B C 1
ATOM 1472 O O . PRO B 2 101 ? 16.098 36.622 19.175 1.00 38.41 178 PRO B O 1
#

Foldseek 3Di:
DFFKWKEAEFDPQPWKAKWKDKQNHDIDDPPHDTFDDDPPRTMDIGGGGDFMKMFIWMDSRPDDTRQLVVPTDMTTRAYWYDYPNDIDGDDD/DDDWDQFKFKEQEDDPQDFKAKWKDKQNHDIDPPQHHTFDDPVTMDIDGDDGPMKMFIKMDSSPDDIDALVVPGDITGGAYWYHDPHDIHGDDD

Radius of gyration: 17.23 Å; Cα contacts (8 Å, |Δi|>4): 443; chains: 2; bounding box: 33×46×46 Å

Secondary structure (DSSP, 8-state):
---SEEEEE----SS-EEEEEETT-PBPPTT-EE-B------EEEE---TT-EEEEEEE-SSS-EE-GGGT-EEEESEEEEEETTEEEES--/-PPPPSS-EEEEE----SS-EEEEEETT-PBPSTT-EEPEE--EEEEEE--TT-EEEEEEE-SSS-EE-GGGT-EEEESEEEEEETTEEEES--